Protein AF-A0A951P9D4-F1 (afdb_monomer)

Foldseek 3Di:
DFDDPVLLVLLLVLLVVLCVVLVAPCPAALSVCSVPDRLLVLLCVVCVPCSVVLRVVSVVLSVVLVVCVVVVDPPVVNLVSSQVNCVSSVNNVSNLCPVFPAAEEAPVPWDKDWDDDPNDIWIWTADPNWIWTWDDKDFSPDDPVVSVLRVQCRVVVFRWYWHHHNGMITIIGTPPDPVSVVVSNCSSVVPDPPPPVPPVPPPD

Solvent-accessible surface area (backbone atoms only — not comparable to full-atom values): 11786 Å² total; per-residue (Å²): 126,73,74,49,74,66,55,51,49,52,52,44,52,51,50,53,55,53,33,60,74,60,56,38,46,81,71,21,54,60,65,33,47,60,73,76,45,61,61,61,58,54,45,37,71,78,26,73,89,48,34,57,61,53,48,51,55,50,51,52,46,51,52,51,57,57,49,33,76,75,67,68,56,59,72,67,61,55,49,53,47,54,39,53,50,32,44,75,69,69,40,46,55,58,60,65,45,76,84,53,98,51,58,41,41,25,45,90,76,52,47,71,48,76,47,81,55,95,96,36,82,43,54,29,37,50,56,98,95,40,50,24,34,68,70,53,71,45,60,61,64,87,48,71,64,65,48,50,51,52,52,51,40,54,75,69,67,36,62,49,36,36,32,34,41,77,74,34,32,36,37,27,36,40,63,87,40,76,65,57,36,51,54,44,49,55,57,63,70,66,55,63,86,83,70,63,79,83,64,80,80,78,86,126

Mean predicted aligned error: 11.23 Å

pLDDT: mean 75.08, std 15.24, range [27.42, 92.19]

Sequence (204 aa):
MQLSVYEQYCIRKLLRCYLSRLNYPTFGVAACNYFQSDLNQIMKQLYPNDFRNKIQDLRGLIGLHAAAGERKLNGLEQIEIERRLLWLLGLKFLVLIDNISMPIISESAAIHFNFLWDGGVHRGIRQANELYRLCFSFAPEPDALSYRMLLTGVSHHVPLILTVSQYHHIVWISLRSHTDYLSGLNLFESIPIQKVQSVLKIVA

Structure (mmCIF, N/CA/C/O backbone):
data_AF-A0A951P9D4-F1
#
_entry.id   AF-A0A951P9D4-F1
#
loop_
_atom_site.group_PDB
_atom_site.id
_atom_site.type_symbol
_atom_site.label_atom_id
_atom_site.label_alt_id
_atom_site.label_comp_id
_atom_site.label_asym_id
_atom_site.label_entity_id
_atom_site.label_seq_id
_atom_site.pdbx_PDB_ins_code
_atom_site.Cartn_x
_atom_site.Cartn_y
_atom_site.Cartn_z
_atom_site.occupancy
_atom_site.B_iso_or_equiv
_atom_site.auth_seq_id
_atom_site.auth_comp_id
_atom_site.auth_asym_id
_atom_site.auth_atom_id
_atom_site.pdbx_PDB_model_num
ATOM 1 N N . MET A 1 1 ? -6.985 -9.000 26.745 1.00 80.44 1 MET A N 1
ATOM 2 C CA . MET A 1 1 ? -7.714 -7.881 26.118 1.00 80.44 1 MET A CA 1
ATOM 3 C C . MET A 1 1 ? -7.586 -8.018 24.612 1.00 80.44 1 MET A C 1
ATOM 5 O O . MET A 1 1 ? -6.505 -8.379 24.167 1.00 80.44 1 MET A O 1
ATOM 9 N N . GLN A 1 2 ? -8.679 -7.846 23.873 1.00 90.69 2 GLN A N 1
ATOM 10 C CA . GLN A 1 2 ? -8.790 -8.060 22.423 1.00 90.69 2 GLN A CA 1
ATOM 11 C C . GLN A 1 2 ? -9.817 -7.078 21.860 1.00 90.69 2 GLN A C 1
ATOM 13 O O . GLN A 1 2 ? -10.678 -6.635 22.616 1.00 90.69 2 GLN A O 1
ATOM 18 N N . LEU A 1 3 ? -9.750 -6.771 20.566 1.00 89.31 3 LEU A N 1
ATOM 19 C CA . LEU A 1 3 ? -10.758 -5.980 19.861 1.00 89.31 3 LEU A CA 1
ATOM 20 C C . LEU A 1 3 ? -12.089 -6.732 19.818 1.00 89.31 3 LEU A C 1
ATOM 22 O O . LEU A 1 3 ? -12.123 -7.915 19.468 1.00 89.31 3 LEU A O 1
ATOM 26 N N . SER A 1 4 ? -13.171 -6.028 20.137 1.00 92.12 4 SER A N 1
ATOM 27 C CA . SER A 1 4 ? -14.542 -6.499 19.964 1.00 92.12 4 SER A CA 1
ATOM 28 C C . SER A 1 4 ? -14.926 -6.532 18.484 1.00 92.12 4 SER A C 1
ATOM 30 O O . SER A 1 4 ? -14.300 -5.880 17.647 1.00 92.12 4 SER A O 1
ATOM 32 N N . VAL A 1 5 ? -15.997 -7.256 18.152 1.00 89.44 5 VAL A N 1
ATOM 33 C CA . VAL A 1 5 ? -16.512 -7.338 16.774 1.00 89.44 5 VAL A CA 1
ATOM 34 C C . VAL A 1 5 ? -16.838 -5.948 16.216 1.00 89.44 5 VAL A C 1
ATOM 36 O O . VAL A 1 5 ? -16.514 -5.650 15.067 1.00 89.44 5 VAL A O 1
ATOM 39 N N . TYR A 1 6 ? -17.414 -5.076 17.048 1.00 89.50 6 TYR A N 1
ATOM 40 C CA . TYR A 1 6 ? -17.718 -3.695 16.680 1.00 89.50 6 TYR A CA 1
ATOM 41 C C . TYR A 1 6 ? -16.451 -2.889 16.367 1.00 89.50 6 TYR A C 1
ATOM 43 O O . TYR A 1 6 ? -16.367 -2.239 15.328 1.00 89.50 6 TYR A O 1
ATOM 51 N N . GLU A 1 7 ? -15.425 -2.982 17.215 1.00 90.44 7 GLU A N 1
ATOM 52 C CA . GLU A 1 7 ? -14.146 -2.294 16.996 1.00 90.44 7 GLU A CA 1
ATOM 53 C C . GLU A 1 7 ? -13.464 -2.781 15.712 1.00 90.44 7 GLU A C 1
ATOM 55 O O . GLU A 1 7 ? -12.980 -1.970 14.922 1.00 90.44 7 GLU A O 1
ATOM 60 N N . GLN A 1 8 ? -13.494 -4.092 15.449 1.00 91.06 8 GLN A N 1
ATOM 61 C CA . GLN A 1 8 ? -12.980 -4.642 14.195 1.00 91.06 8 GLN A CA 1
ATOM 62 C C . GLN A 1 8 ? -13.740 -4.122 12.972 1.00 91.06 8 GLN A C 1
ATOM 64 O O . GLN A 1 8 ? -13.129 -3.798 11.952 1.00 91.06 8 GLN A O 1
ATOM 69 N N . TYR A 1 9 ? -15.067 -4.026 13.061 1.00 90.12 9 TYR A N 1
ATOM 70 C CA . TYR A 1 9 ? -15.888 -3.451 12.001 1.00 90.12 9 TYR A CA 1
ATOM 71 C C . TYR A 1 9 ? -15.529 -1.982 11.738 1.00 90.12 9 TYR A C 1
ATOM 73 O O . TYR A 1 9 ? -15.340 -1.603 10.581 1.00 90.12 9 TYR A O 1
ATOM 81 N N . CYS A 1 10 ? -15.361 -1.172 12.787 1.00 87.56 10 CYS A N 1
ATOM 82 C CA . CYS A 1 10 ? -14.964 0.231 12.666 1.00 87.56 10 CYS A CA 1
ATOM 83 C C . CYS A 1 10 ? -13.619 0.391 11.949 1.00 87.56 10 CYS A C 1
ATOM 85 O O . CYS A 1 10 ? -13.517 1.196 11.024 1.00 87.56 10 CYS A O 1
ATOM 87 N N . ILE A 1 11 ? -12.618 -0.418 12.310 1.00 89.31 11 ILE A N 1
ATOM 88 C CA . ILE A 1 11 ? -11.306 -0.412 11.646 1.00 89.31 11 ILE A CA 1
ATOM 89 C C . ILE A 1 11 ? -11.452 -0.750 10.164 1.00 89.31 11 ILE A C 1
ATOM 91 O O . ILE A 1 11 ? -10.947 -0.025 9.312 1.00 89.31 11 ILE A O 1
ATOM 95 N N . ARG A 1 12 ? -12.179 -1.824 9.831 1.00 88.62 12 ARG A N 1
ATOM 96 C CA . ARG A 1 12 ? -12.383 -2.230 8.431 1.00 88.62 12 ARG A CA 1
ATOM 97 C C . ARG A 1 12 ? -13.117 -1.157 7.632 1.00 88.62 12 ARG A C 1
ATOM 99 O O . ARG A 1 12 ? -12.760 -0.908 6.485 1.00 88.62 12 ARG A O 1
ATOM 106 N N . LYS A 1 13 ? -14.120 -0.503 8.220 1.00 87.12 13 LYS A N 1
ATOM 107 C CA . LYS A 1 13 ? -14.828 0.610 7.580 1.00 87.12 13 LYS A CA 1
ATOM 108 C C . LYS A 1 13 ? -13.879 1.778 7.297 1.00 87.12 13 LYS A C 1
ATOM 110 O O . LYS A 1 13 ? -13.881 2.284 6.180 1.00 87.12 13 LYS A O 1
ATOM 115 N N . LEU A 1 14 ? -13.044 2.156 8.265 1.00 84.81 14 LEU A N 1
ATOM 116 C CA . LEU A 1 14 ? -12.053 3.223 8.107 1.00 84.81 14 LEU A CA 1
ATOM 117 C C . LEU A 1 14 ? -11.035 2.883 7.018 1.00 84.81 14 LEU A C 1
ATOM 119 O O . LEU A 1 14 ? -10.830 3.686 6.113 1.00 84.81 14 LEU A O 1
ATOM 123 N N . LEU A 1 15 ? -10.480 1.668 7.045 1.00 83.38 15 LEU A N 1
ATOM 124 C CA . LEU A 1 15 ? -9.570 1.183 6.011 1.00 83.38 15 LEU A CA 1
ATOM 125 C C . LEU A 1 15 ? -10.216 1.247 4.624 1.00 83.38 15 LEU A C 1
ATOM 127 O O . LEU A 1 15 ? -9.603 1.769 3.705 1.00 83.38 15 LEU A O 1
ATOM 131 N N . ARG A 1 16 ? -11.468 0.796 4.457 1.00 82.75 16 ARG A N 1
ATOM 132 C CA . ARG A 1 16 ? -12.168 0.903 3.162 1.00 82.75 16 ARG A CA 1
ATOM 133 C C . ARG A 1 16 ? -12.275 2.345 2.686 1.00 82.75 16 ARG A C 1
ATOM 135 O O . ARG A 1 16 ? -11.974 2.609 1.526 1.00 82.75 16 ARG A O 1
ATOM 142 N N . CYS A 1 17 ? -12.683 3.263 3.561 1.00 79.31 17 CYS A N 1
ATOM 143 C CA . CYS A 1 17 ? -12.769 4.680 3.217 1.00 79.31 17 CYS A CA 1
ATOM 144 C C . CYS A 1 17 ? -11.403 5.229 2.796 1.00 79.31 17 CYS A C 1
ATOM 146 O O . CYS A 1 17 ? -11.308 5.883 1.764 1.00 79.31 17 CYS A O 1
ATOM 148 N N . TYR A 1 18 ? -10.352 4.931 3.558 1.00 77.62 18 TYR A N 1
ATOM 149 C CA . TYR A 1 18 ? -9.003 5.424 3.305 1.00 77.62 18 TYR A CA 1
ATOM 150 C C . TYR A 1 18 ? -8.410 4.868 2.002 1.00 77.62 18 TYR A C 1
ATOM 152 O O . TYR A 1 18 ? -7.967 5.630 1.149 1.00 77.62 18 TYR A O 1
ATOM 160 N N . LEU A 1 19 ? -8.494 3.551 1.779 1.00 75.56 19 LEU A N 1
ATOM 161 C CA . LEU A 1 19 ? -8.034 2.928 0.532 1.00 75.56 19 LEU A CA 1
ATOM 162 C C . LEU A 1 19 ? -8.793 3.457 -0.689 1.00 75.56 19 LEU A C 1
ATOM 164 O O . LEU A 1 19 ? -8.188 3.659 -1.738 1.00 75.56 19 LEU A O 1
ATOM 168 N N . SER A 1 20 ? -10.096 3.727 -0.542 1.00 74.56 20 SER A N 1
ATOM 169 C CA . SER A 1 20 ? -10.900 4.321 -1.615 1.00 74.56 20 SER A CA 1
ATOM 170 C C . SER A 1 20 ? -10.431 5.736 -1.964 1.00 74.56 20 SER A C 1
ATOM 172 O O . SER A 1 20 ? -10.400 6.078 -3.139 1.00 74.56 20 SER A O 1
ATOM 174 N N . ARG A 1 21 ? -10.021 6.550 -0.975 1.00 72.19 21 ARG A N 1
ATOM 175 C CA . ARG A 1 21 ? -9.446 7.888 -1.227 1.00 72.19 21 ARG A CA 1
ATOM 176 C C . ARG A 1 21 ? -8.126 7.808 -1.997 1.00 72.19 21 ARG A C 1
ATOM 178 O O . ARG A 1 21 ? -7.873 8.648 -2.850 1.00 72.19 21 ARG A O 1
ATOM 185 N N . LEU A 1 22 ? -7.312 6.792 -1.712 1.00 67.25 22 LEU A N 1
ATOM 186 C CA . LEU A 1 22 ? -6.003 6.593 -2.339 1.00 67.25 22 LEU A CA 1
ATOM 187 C C . LEU A 1 22 ? -6.048 5.894 -3.698 1.00 67.25 22 LEU A C 1
ATOM 189 O O . LEU A 1 22 ? -4.995 5.653 -4.283 1.00 67.25 22 LEU A O 1
ATOM 193 N N . ASN A 1 23 ? -7.233 5.503 -4.180 1.00 65.75 23 ASN A N 1
ATOM 194 C CA . ASN A 1 23 ? -7.373 4.551 -5.288 1.00 65.75 23 ASN A CA 1
ATOM 195 C C . ASN A 1 23 ? -6.511 3.291 -5.090 1.00 65.75 23 ASN A C 1
ATOM 197 O O . ASN A 1 23 ? -6.107 2.638 -6.054 1.00 65.75 23 ASN A O 1
ATOM 201 N N . TYR A 1 24 ? -6.210 2.948 -3.835 1.00 64.81 24 TYR A N 1
ATOM 202 C CA . TYR A 1 24 ? -5.445 1.759 -3.528 1.00 64.81 24 TYR A CA 1
ATOM 203 C C . TYR A 1 24 ? -6.344 0.561 -3.826 1.00 64.81 24 TYR A C 1
ATOM 205 O O . TYR A 1 24 ? -7.488 0.530 -3.352 1.00 64.81 24 TYR A O 1
ATOM 213 N N . PRO A 1 25 ? -5.872 -0.446 -4.576 1.00 57.75 25 PRO A N 1
ATOM 214 C CA . PRO A 1 25 ? -6.701 -1.585 -4.897 1.00 57.75 25 PRO A CA 1
ATOM 215 C C . PRO A 1 25 ? -7.109 -2.239 -3.589 1.00 57.75 25 PRO A C 1
ATOM 217 O O . PRO A 1 25 ? -6.267 -2.685 -2.809 1.00 57.75 25 PRO A O 1
ATOM 220 N N . THR A 1 26 ? -8.409 -2.395 -3.381 1.00 53.22 26 THR A N 1
ATOM 221 C CA . THR A 1 26 ? -8.951 -3.240 -2.312 1.00 53.22 26 THR A CA 1
ATOM 222 C C . THR A 1 26 ? -8.476 -4.693 -2.411 1.00 53.22 26 THR A C 1
ATOM 224 O O . THR A 1 26 ? -8.730 -5.440 -1.476 1.00 53.22 26 THR A O 1
ATOM 227 N N . PHE A 1 27 ? -7.770 -5.050 -3.498 1.00 48.56 27 PHE A N 1
ATOM 228 C CA . PHE A 1 27 ? -7.084 -6.314 -3.794 1.00 48.56 27 PHE A CA 1
ATOM 229 C C . PHE A 1 27 ? -5.549 -6.296 -3.572 1.00 48.56 27 PHE A C 1
ATOM 231 O O . PHE A 1 27 ? -4.853 -7.243 -3.945 1.00 48.56 27 PHE A O 1
ATOM 238 N N . GLY A 1 28 ? -4.974 -5.233 -2.997 1.00 54.88 28 GLY A N 1
ATOM 239 C CA . GLY A 1 28 ? -3.566 -5.225 -2.583 1.00 54.88 28 GLY A CA 1
ATOM 240 C C . GLY A 1 28 ? -3.353 -6.175 -1.402 1.00 54.88 28 GLY A C 1
ATOM 241 O O . GLY A 1 28 ? -3.960 -5.980 -0.348 1.00 54.88 28 GLY A O 1
ATOM 242 N N . VAL A 1 29 ? -2.513 -7.204 -1.575 1.00 52.56 29 VAL A N 1
ATOM 243 C CA . VAL A 1 29 ? -2.391 -8.367 -0.664 1.00 52.56 29 VAL A CA 1
ATOM 244 C C . VAL A 1 29 ? -2.212 -7.954 0.804 1.00 52.56 29 VAL A C 1
ATOM 246 O O . VAL A 1 29 ? -2.848 -8.523 1.688 1.00 52.56 29 VAL A O 1
ATOM 249 N N . ALA A 1 30 ? -1.427 -6.902 1.063 1.00 59.38 30 ALA A N 1
ATOM 250 C CA . ALA A 1 30 ? -1.164 -6.415 2.415 1.00 59.38 30 ALA A CA 1
ATOM 251 C C . ALA A 1 30 ? -2.424 -5.876 3.117 1.00 59.38 30 ALA A C 1
ATOM 253 O O . ALA A 1 30 ? -2.709 -6.280 4.239 1.00 59.38 30 ALA A O 1
ATOM 254 N N . ALA A 1 31 ? -3.216 -5.015 2.467 1.00 65.50 31 ALA A N 1
ATOM 255 C CA . ALA A 1 31 ? -4.425 -4.443 3.070 1.00 65.50 31 ALA A CA 1
ATOM 256 C C . ALA A 1 31 ? -5.639 -5.395 3.006 1.00 65.50 31 ALA A C 1
ATOM 258 O O . ALA A 1 31 ? -6.498 -5.356 3.887 1.00 65.50 31 ALA A O 1
ATOM 259 N N . CYS A 1 32 ? -5.690 -6.297 2.015 1.00 66.19 32 CYS A N 1
ATOM 260 C CA . CYS A 1 32 ? -6.727 -7.333 1.881 1.00 66.19 32 CYS A CA 1
ATOM 261 C C . CYS A 1 32 ? -6.847 -8.215 3.112 1.00 66.19 32 CYS A C 1
ATOM 263 O O . CYS A 1 32 ? -7.955 -8.506 3.571 1.00 66.19 32 CYS A O 1
ATOM 265 N N . ASN A 1 33 ? -5.693 -8.610 3.653 1.00 69.19 33 ASN A N 1
ATOM 266 C CA . ASN A 1 33 ? -5.614 -9.485 4.811 1.00 69.19 33 ASN A CA 1
ATOM 267 C C . ASN A 1 33 ? -6.372 -8.889 6.010 1.00 69.19 33 ASN A C 1
ATOM 269 O O . ASN A 1 33 ? -6.997 -9.623 6.766 1.00 69.19 33 ASN A O 1
ATOM 273 N N . TYR A 1 34 ? -6.446 -7.561 6.140 1.00 76.31 34 TYR A N 1
ATOM 274 C CA . TYR A 1 34 ? -7.182 -6.891 7.221 1.00 76.31 34 TYR A CA 1
ATOM 275 C C . TYR A 1 34 ? -8.707 -6.963 7.047 1.00 76.31 34 TYR A C 1
ATOM 277 O O . TYR A 1 34 ? -9.459 -6.869 8.024 1.00 76.31 34 TYR A O 1
ATOM 285 N N . PHE A 1 35 ? -9.195 -7.142 5.817 1.00 79.38 35 PHE A N 1
ATOM 286 C CA . PHE A 1 35 ? -10.626 -7.286 5.546 1.00 79.38 35 PHE A CA 1
ATOM 287 C C . PHE A 1 35 ? -11.137 -8.707 5.768 1.00 79.38 35 PHE A C 1
ATOM 289 O O . PHE A 1 35 ? -12.310 -8.860 6.103 1.00 79.38 35 PHE A O 1
ATOM 296 N N . GLN A 1 36 ? -10.281 -9.715 5.592 1.00 79.06 36 GLN A N 1
ATOM 297 C CA . GLN A 1 36 ? -10.669 -11.128 5.640 1.00 79.06 36 GLN A CA 1
ATOM 298 C C . GLN A 1 36 ? -10.250 -11.821 6.942 1.00 79.06 36 GLN A C 1
ATOM 300 O O . GLN A 1 36 ? -10.978 -12.679 7.436 1.00 79.06 36 GLN A O 1
ATOM 305 N N . SER A 1 37 ? -9.121 -11.427 7.530 1.00 82.81 37 SER A N 1
ATOM 306 C CA . SER A 1 37 ? -8.569 -12.076 8.721 1.00 82.81 37 SER A CA 1
ATOM 307 C C . SER A 1 37 ? -9.066 -11.444 10.023 1.00 82.81 37 SER A C 1
ATOM 309 O O . SER A 1 37 ? -9.513 -10.289 10.064 1.00 82.81 37 SER A O 1
ATOM 311 N N . ASP A 1 38 ? -8.960 -12.197 11.122 1.00 86.31 38 ASP A N 1
ATOM 312 C CA . ASP A 1 38 ? -9.180 -11.670 12.470 1.00 86.31 38 ASP A CA 1
ATOM 313 C C . ASP A 1 38 ? -8.080 -10.658 12.820 1.00 86.31 38 ASP A C 1
ATOM 315 O O . ASP A 1 38 ? -6.897 -10.997 12.923 1.00 86.31 38 ASP A O 1
ATOM 319 N N . LEU A 1 39 ? -8.476 -9.401 13.044 1.00 87.25 39 LEU A N 1
ATOM 320 C CA . LEU A 1 39 ? -7.541 -8.327 13.375 1.00 87.25 39 LEU A CA 1
ATOM 321 C C . LEU A 1 39 ? -6.792 -8.601 14.681 1.00 87.25 39 LEU A C 1
ATOM 323 O O . LEU A 1 39 ? -5.656 -8.165 14.829 1.00 87.25 39 LEU A O 1
ATOM 327 N N . ASN A 1 40 ? -7.372 -9.359 15.618 1.00 89.31 40 ASN A N 1
ATOM 328 C CA . ASN A 1 40 ? -6.656 -9.756 16.828 1.00 89.31 40 ASN A CA 1
ATOM 329 C C . ASN A 1 40 ? -5.477 -10.686 16.524 1.00 89.31 40 ASN A C 1
ATOM 331 O O . ASN A 1 40 ? -4.452 -10.594 17.196 1.00 89.31 40 ASN A O 1
ATOM 335 N N . GLN A 1 41 ? -5.602 -11.572 15.534 1.00 87.31 41 GLN A N 1
ATOM 336 C CA . GLN A 1 41 ? -4.508 -12.454 15.123 1.00 87.31 41 GLN A CA 1
ATOM 337 C C . GLN A 1 41 ? -3.402 -11.662 14.431 1.00 87.31 41 GLN A C 1
ATOM 339 O O . GLN A 1 41 ? -2.242 -11.805 14.808 1.00 87.31 41 GLN A O 1
ATOM 344 N N . ILE A 1 42 ? -3.768 -10.764 13.511 1.00 84.12 42 ILE A N 1
ATOM 345 C CA . ILE A 1 42 ? -2.811 -9.864 12.853 1.00 84.12 42 ILE A CA 1
ATOM 346 C C . ILE A 1 42 ? -2.059 -9.033 13.898 1.00 84.12 42 ILE A C 1
ATOM 348 O O . ILE A 1 42 ? -0.833 -9.005 13.920 1.00 84.12 42 ILE A O 1
ATOM 352 N N . MET A 1 43 ? -2.776 -8.410 14.833 1.00 85.88 43 MET A N 1
ATOM 353 C CA . MET A 1 43 ? -2.160 -7.587 15.875 1.00 85.88 43 MET A CA 1
ATOM 354 C C . MET A 1 43 ? -1.263 -8.399 16.822 1.00 85.88 43 MET A C 1
ATOM 356 O O . MET A 1 43 ? -0.245 -7.882 17.274 1.00 85.88 43 MET A O 1
ATOM 360 N N . LYS A 1 44 ? -1.591 -9.666 17.115 1.00 85.69 44 LYS A N 1
ATOM 361 C CA . LYS A 1 44 ? -0.704 -10.563 17.880 1.00 85.69 44 LYS A CA 1
ATOM 362 C C . LYS A 1 44 ? 0.572 -10.911 17.118 1.00 85.69 44 LYS A C 1
ATOM 364 O O . LYS A 1 44 ? 1.618 -11.026 17.744 1.00 85.69 44 LYS A O 1
ATOM 369 N N . GLN A 1 45 ? 0.487 -11.091 15.802 1.00 83.94 45 GLN A N 1
ATOM 370 C CA . GLN A 1 45 ? 1.657 -11.344 14.958 1.00 83.94 45 GLN A CA 1
ATOM 371 C C . GLN A 1 45 ? 2.557 -10.108 14.875 1.00 83.94 45 GLN A C 1
ATOM 373 O O . GLN A 1 45 ? 3.771 -10.232 14.985 1.00 83.94 45 GLN A O 1
ATOM 378 N N . LEU A 1 46 ? 1.964 -8.919 14.738 1.00 80.75 46 LEU A N 1
ATOM 379 C CA . LEU A 1 46 ? 2.701 -7.655 14.684 1.00 80.75 46 LEU A CA 1
ATOM 380 C C . LEU A 1 4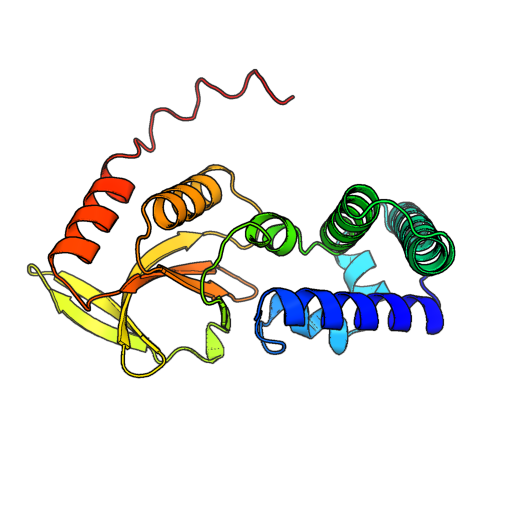6 ? 3.337 -7.281 16.031 1.00 80.75 46 LEU A C 1
ATOM 382 O O . LEU A 1 46 ? 4.424 -6.709 16.061 1.00 80.75 46 LEU A O 1
ATOM 386 N N . TYR A 1 47 ? 2.668 -7.593 17.143 1.00 84.69 47 TYR A N 1
ATOM 387 C CA . TYR A 1 47 ? 3.092 -7.194 18.487 1.00 84.69 47 TYR A CA 1
ATOM 388 C C . TYR A 1 47 ? 2.976 -8.354 19.482 1.00 84.69 47 TYR A C 1
ATOM 390 O O . TYR A 1 47 ? 2.141 -8.299 20.387 1.00 84.69 47 TYR A O 1
ATOM 398 N N . PRO A 1 48 ? 3.810 -9.402 19.372 1.00 81.19 48 PRO A N 1
ATOM 399 C CA . PRO A 1 48 ? 3.706 -10.580 20.235 1.00 81.19 48 PRO A CA 1
ATOM 400 C C . PRO A 1 48 ? 3.886 -10.239 21.722 1.00 81.19 48 PRO A C 1
ATOM 402 O O . PRO A 1 48 ? 3.180 -10.787 22.568 1.00 81.19 48 PRO A O 1
ATOM 405 N N . ASN A 1 49 ? 4.766 -9.280 22.026 1.00 87.25 49 ASN A N 1
ATOM 406 C CA . ASN A 1 49 ? 5.104 -8.893 23.398 1.00 87.25 49 ASN A CA 1
ATOM 407 C C . ASN A 1 49 ? 4.241 -7.734 23.934 1.00 87.25 49 ASN A C 1
ATOM 409 O O . ASN A 1 49 ? 3.971 -7.675 25.129 1.00 87.25 49 ASN A O 1
ATOM 413 N N . ASP A 1 50 ? 3.739 -6.863 23.051 1.00 87.88 50 ASP A N 1
ATOM 414 C CA . ASP A 1 50 ? 3.026 -5.625 23.420 1.00 87.88 50 ASP A CA 1
ATOM 415 C C . ASP A 1 50 ? 1.547 -5.614 23.014 1.00 87.88 50 ASP A C 1
ATOM 417 O O . ASP A 1 50 ? 0.882 -4.575 23.069 1.00 87.88 50 ASP A O 1
ATOM 421 N N . PHE A 1 51 ? 1.004 -6.768 22.618 1.00 86.44 51 PHE A N 1
ATOM 422 C CA . PHE A 1 51 ? -0.345 -6.902 22.069 1.00 86.44 51 PHE A CA 1
ATOM 423 C C . PHE A 1 51 ? -1.402 -6.146 22.884 1.00 86.44 51 PHE A C 1
ATOM 425 O O . PHE A 1 51 ? -2.193 -5.392 22.325 1.00 86.44 51 PHE A O 1
ATOM 432 N N . ARG A 1 52 ? -1.412 -6.302 24.216 1.00 88.31 52 ARG A N 1
ATOM 433 C CA . ARG A 1 52 ? -2.422 -5.658 25.076 1.00 88.31 52 ARG A CA 1
ATOM 434 C C . ARG A 1 52 ? -2.357 -4.132 25.014 1.00 88.31 52 ARG A C 1
ATOM 436 O O . ARG A 1 52 ? -3.408 -3.511 24.864 1.00 88.31 52 ARG A O 1
ATOM 443 N N . ASN A 1 53 ? -1.154 -3.565 25.086 1.00 90.56 53 ASN A N 1
ATOM 444 C CA . ASN A 1 53 ? -0.939 -2.120 25.027 1.00 90.56 53 ASN A CA 1
ATOM 445 C C . ASN A 1 53 ? -1.380 -1.584 23.661 1.00 90.56 53 ASN A C 1
ATOM 447 O O . ASN A 1 53 ? -2.145 -0.629 23.583 1.00 90.56 53 ASN A O 1
ATOM 451 N N . LYS A 1 54 ? -1.019 -2.284 22.580 1.00 87.31 54 LYS A N 1
ATOM 452 C CA . LYS A 1 54 ? -1.390 -1.887 21.216 1.00 87.31 54 LYS A CA 1
ATOM 453 C C . LYS A 1 54 ? -2.887 -1.975 20.955 1.00 87.31 54 LYS A C 1
ATOM 455 O O . LYS A 1 54 ? -3.427 -1.096 20.295 1.00 87.31 54 LYS A O 1
ATOM 460 N N . ILE A 1 55 ? -3.582 -2.970 21.509 1.00 91.94 55 ILE A N 1
ATOM 461 C CA . ILE A 1 55 ? -5.050 -3.019 21.459 1.00 91.94 55 ILE A CA 1
ATOM 462 C C . ILE A 1 55 ? -5.670 -1.836 22.212 1.00 91.94 55 ILE A C 1
ATOM 464 O O . ILE A 1 55 ? -6.665 -1.281 21.747 1.00 91.94 55 ILE A O 1
ATOM 468 N N . GLN A 1 56 ? -5.110 -1.437 23.356 1.00 92.19 56 GLN A N 1
ATOM 469 C CA . GLN A 1 56 ? -5.602 -0.287 24.115 1.00 92.19 56 GLN A CA 1
ATOM 470 C C . GLN A 1 56 ? -5.410 1.026 23.349 1.00 92.19 56 GLN A C 1
ATOM 472 O O . GLN A 1 56 ? -6.369 1.789 23.222 1.00 92.19 56 GLN A O 1
ATOM 477 N N . ASP A 1 57 ? -4.226 1.238 22.772 1.00 91.06 57 ASP A N 1
ATOM 478 C CA . ASP A 1 57 ? -3.927 2.386 21.909 1.00 91.06 57 ASP A CA 1
ATOM 479 C C . ASP A 1 57 ? -4.920 2.458 20.739 1.00 91.06 57 ASP A C 1
ATOM 481 O O . ASP A 1 57 ? -5.516 3.502 20.467 1.00 91.06 57 ASP A O 1
ATOM 485 N N . LEU A 1 58 ? -5.158 1.318 20.080 1.00 90.69 58 LEU A N 1
ATOM 486 C CA . LEU A 1 58 ? -6.043 1.237 18.923 1.00 90.69 58 LEU A CA 1
ATOM 487 C C . LEU A 1 58 ? -7.493 1.584 19.281 1.00 90.69 58 LEU A C 1
ATOM 489 O O . LEU A 1 58 ? -8.157 2.313 18.548 1.00 90.69 58 LEU A O 1
ATOM 493 N N . ARG A 1 59 ? -7.980 1.106 20.431 1.00 91.62 59 ARG A N 1
ATOM 494 C CA . ARG A 1 59 ? -9.311 1.457 20.950 1.00 91.62 59 ARG A CA 1
ATOM 495 C C . ARG A 1 59 ? -9.442 2.942 21.242 1.00 91.62 59 ARG A C 1
ATOM 497 O O . ARG A 1 59 ? -10.455 3.536 20.878 1.00 91.62 59 ARG A O 1
ATOM 504 N N . GLY A 1 60 ? -8.421 3.534 21.862 1.00 90.25 60 GLY A N 1
ATOM 505 C CA . GLY A 1 60 ? -8.373 4.973 22.112 1.00 90.25 60 GLY A CA 1
ATOM 506 C C . GLY A 1 60 ? -8.510 5.768 20.815 1.00 90.25 60 GLY A C 1
ATOM 507 O O . GLY A 1 60 ? -9.353 6.658 20.722 1.00 90.25 60 GLY A O 1
ATOM 508 N N . LEU A 1 61 ? -7.760 5.387 19.777 1.00 90.31 61 LEU A N 1
ATOM 509 C CA . LEU A 1 61 ? -7.821 6.039 18.467 1.00 90.31 61 LEU A CA 1
ATOM 510 C C . LEU A 1 61 ? -9.161 5.836 17.747 1.00 90.31 61 LEU A C 1
ATOM 512 O O . LEU A 1 61 ? -9.654 6.777 17.133 1.00 90.31 61 LEU A O 1
ATOM 516 N N . ILE A 1 62 ? -9.787 4.656 17.843 1.00 89.12 62 ILE A N 1
ATOM 517 C CA . ILE A 1 62 ? -11.141 4.429 17.301 1.00 89.12 62 ILE A CA 1
ATOM 518 C C . ILE A 1 62 ? -12.153 5.341 17.996 1.00 89.12 62 ILE A C 1
ATOM 520 O O . ILE A 1 62 ? -12.986 5.949 17.324 1.00 89.12 62 ILE A O 1
ATOM 524 N N . GLY A 1 63 ? -12.074 5.458 19.325 1.00 87.75 63 GLY A N 1
ATOM 525 C CA . GLY A 1 63 ? -12.934 6.350 20.101 1.00 87.75 63 GLY A CA 1
ATOM 526 C C . GLY A 1 63 ? -12.765 7.814 19.690 1.00 87.75 63 GLY A C 1
ATOM 527 O O . GLY A 1 63 ? -13.755 8.503 19.452 1.00 87.75 63 GLY A O 1
ATOM 528 N N . LEU A 1 64 ? -11.518 8.266 19.524 1.00 86.50 64 LEU A N 1
ATOM 529 C CA . LEU A 1 64 ? -11.210 9.616 19.044 1.00 86.50 64 LEU A CA 1
ATOM 530 C C . LEU A 1 64 ? -11.717 9.851 17.616 1.00 86.50 64 LEU A C 1
ATOM 532 O O . LEU A 1 64 ? -12.331 10.882 17.358 1.00 86.50 64 LEU A O 1
ATOM 536 N N . HIS A 1 65 ? -11.529 8.893 16.705 1.00 84.44 65 HIS A N 1
ATOM 537 C CA . HIS A 1 65 ? -12.024 8.990 15.330 1.00 84.44 65 HIS A CA 1
ATOM 538 C C . HIS A 1 65 ? -13.561 9.025 15.266 1.00 84.44 65 HIS A C 1
ATOM 540 O O . HIS A 1 65 ? -14.134 9.757 14.464 1.00 84.44 65 HIS A O 1
ATOM 546 N N . ALA A 1 66 ? -14.252 8.253 16.110 1.00 81.81 66 ALA A N 1
ATOM 547 C CA . ALA A 1 66 ? -15.712 8.291 16.195 1.00 81.81 66 ALA A CA 1
ATOM 548 C C . ALA A 1 66 ? -16.208 9.653 16.706 1.00 81.81 66 ALA A C 1
ATOM 550 O O . ALA A 1 66 ? -17.069 10.269 16.081 1.00 81.81 66 ALA A O 1
ATOM 551 N N . ALA A 1 67 ? -15.596 10.167 17.777 1.00 80.31 67 ALA A N 1
ATOM 552 C CA . ALA A 1 67 ? -15.910 11.487 18.318 1.00 80.31 67 ALA A CA 1
ATOM 553 C C . ALA A 1 67 ? -15.567 12.627 17.341 1.00 80.31 67 ALA A C 1
ATOM 555 O O . ALA A 1 67 ? -16.221 13.669 17.364 1.00 80.31 67 ALA A O 1
ATOM 556 N N . ALA A 1 68 ? -14.578 12.437 16.460 1.00 73.56 68 ALA A N 1
ATOM 557 C CA . ALA A 1 68 ? -14.196 13.406 15.436 1.00 73.56 68 ALA A CA 1
ATOM 558 C C . ALA A 1 68 ? -15.334 13.721 14.459 1.00 73.56 68 ALA A C 1
ATOM 560 O O . ALA A 1 68 ? -15.555 14.887 14.126 1.00 73.56 68 ALA A O 1
ATOM 561 N N . GLY A 1 69 ? -16.074 12.686 14.046 1.00 65.38 69 GLY A N 1
ATOM 562 C CA . GLY A 1 69 ? -17.222 12.820 13.149 1.00 65.38 69 GLY A CA 1
ATOM 563 C C . GLY A 1 69 ? -18.384 13.599 13.770 1.00 65.38 69 GLY A C 1
ATOM 564 O O . GLY A 1 69 ? -19.114 14.277 13.053 1.00 65.38 69 GLY A O 1
ATOM 565 N N . GLU A 1 70 ? -18.525 13.553 15.096 1.00 65.50 70 GLU A N 1
ATOM 566 C CA . GLU A 1 70 ? -19.575 14.265 15.836 1.00 65.50 70 GLU A CA 1
ATOM 567 C C . GLU A 1 70 ? -19.161 15.691 16.230 1.00 65.50 70 GLU A C 1
ATOM 569 O O . GLU A 1 70 ? -19.987 16.602 16.222 1.00 65.50 70 GLU A O 1
ATOM 574 N N . ARG A 1 71 ? -17.879 15.909 16.558 1.00 61.66 71 ARG A N 1
ATOM 575 C CA . ARG A 1 71 ? -17.370 17.183 17.100 1.00 61.66 71 ARG A CA 1
ATOM 576 C C . ARG A 1 71 ? -16.840 18.168 16.057 1.00 61.66 71 ARG A C 1
ATOM 578 O O . ARG A 1 71 ? -16.444 19.261 16.448 1.00 61.66 71 ARG A O 1
ATOM 585 N N . LYS A 1 72 ? -16.842 17.822 14.762 1.00 62.19 72 LYS A N 1
ATOM 586 C CA . LYS A 1 72 ? -16.174 18.600 13.698 1.00 62.19 72 LYS A CA 1
ATOM 587 C C . LYS A 1 72 ? -14.724 18.934 14.084 1.00 62.19 72 LYS A C 1
ATOM 589 O O . LYS A 1 72 ? -14.346 20.104 14.103 1.00 62.19 72 LYS A O 1
ATOM 594 N N . LEU A 1 73 ? -13.927 17.917 14.430 1.00 61.50 73 LEU A N 1
ATOM 595 C CA . LEU A 1 73 ? -12.482 18.134 14.586 1.00 61.50 73 LEU A CA 1
ATOM 596 C C . LEU A 1 73 ? -11.909 18.745 13.300 1.00 61.50 73 LEU A C 1
ATOM 598 O O . LEU A 1 73 ? -12.417 18.502 12.200 1.00 61.50 73 LEU A O 1
ATOM 602 N N . ASN A 1 74 ? -10.845 19.534 13.439 1.00 67.50 74 ASN A N 1
ATOM 603 C CA . ASN A 1 74 ? -10.172 20.108 12.281 1.00 67.50 74 ASN A CA 1
ATOM 604 C C . ASN A 1 74 ? -9.598 18.970 11.422 1.00 67.50 74 ASN A C 1
ATOM 606 O O . ASN A 1 74 ? -9.073 17.991 11.953 1.00 67.50 74 ASN A O 1
ATOM 610 N N . GLY A 1 75 ? -9.655 19.099 10.091 1.00 71.19 75 GLY A N 1
ATOM 611 C CA . GLY A 1 75 ? -9.269 18.015 9.171 1.00 71.19 75 GLY A CA 1
ATOM 612 C C . GLY A 1 75 ? -7.859 17.450 9.409 1.00 71.19 75 GLY A C 1
ATOM 613 O O . GLY A 1 75 ? -7.632 16.263 9.207 1.00 71.19 75 GLY A O 1
ATOM 614 N N . LEU A 1 76 ? -6.933 18.266 9.923 1.00 74.44 76 LEU A N 1
ATOM 615 C CA . LEU A 1 76 ? -5.573 17.845 10.279 1.00 74.44 76 LEU A CA 1
ATOM 616 C C . LEU A 1 76 ? -5.524 16.848 11.446 1.00 74.44 76 LEU A C 1
ATOM 618 O O . LEU A 1 76 ? -4.740 15.902 11.410 1.00 74.44 76 LEU A O 1
ATOM 622 N N . GLU A 1 77 ? -6.362 17.030 12.466 1.00 78.38 77 GLU A N 1
ATOM 623 C CA . GLU A 1 77 ? -6.404 16.136 13.629 1.00 78.38 77 GLU A CA 1
ATOM 624 C C . GLU A 1 77 ? -6.976 14.774 13.241 1.00 78.38 77 GLU A C 1
ATOM 626 O O . GLU A 1 77 ? -6.477 13.734 13.669 1.00 78.38 77 GLU A O 1
ATOM 631 N N . GLN A 1 78 ? -7.988 14.774 12.370 1.00 80.44 78 GLN A N 1
ATOM 632 C CA . GLN A 1 78 ? -8.557 13.546 11.831 1.00 80.44 78 GLN A CA 1
ATOM 633 C C . GLN A 1 78 ? -7.533 12.771 10.992 1.00 80.44 78 GLN A C 1
ATOM 635 O O . GLN A 1 78 ? -7.391 11.563 11.178 1.00 80.44 78 GLN A O 1
ATOM 640 N N . ILE A 1 79 ? -6.779 13.462 10.129 1.00 78.25 79 ILE A N 1
ATOM 641 C CA . ILE A 1 79 ? -5.700 12.854 9.336 1.00 78.25 79 ILE A CA 1
ATOM 642 C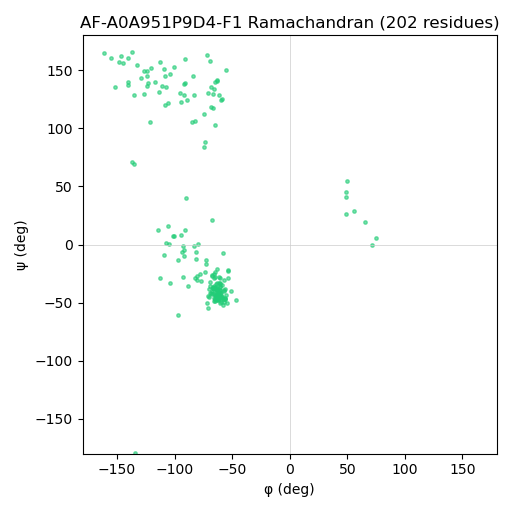 C . ILE A 1 79 ? -4.647 12.222 10.254 1.00 78.25 79 ILE A C 1
ATOM 644 O O . ILE A 1 79 ? -4.247 11.082 10.037 1.00 78.25 79 ILE A O 1
ATOM 648 N N . GLU A 1 80 ? -4.220 12.911 11.312 1.00 82.00 80 GLU A N 1
ATOM 649 C CA . GLU A 1 80 ? -3.222 12.375 12.244 1.00 82.00 80 GLU A CA 1
ATOM 650 C C . GLU A 1 80 ? -3.720 11.116 12.980 1.00 82.00 80 GLU A C 1
ATOM 652 O O . GLU A 1 80 ? -2.971 10.148 13.144 1.00 82.00 80 GLU A O 1
ATOM 657 N N . ILE A 1 81 ? -4.997 11.079 13.374 1.00 85.56 81 ILE A N 1
ATOM 658 C CA . ILE A 1 81 ? -5.612 9.883 13.973 1.00 85.56 81 ILE A CA 1
ATOM 659 C C . ILE A 1 81 ? -5.618 8.718 12.973 1.00 85.56 81 ILE A C 1
ATOM 661 O O . ILE A 1 81 ? -5.219 7.605 13.328 1.00 85.56 81 ILE A O 1
ATOM 665 N N . GLU A 1 82 ? -6.035 8.961 11.726 1.00 84.25 82 GLU A N 1
ATOM 666 C CA . GLU A 1 82 ? -6.039 7.952 10.658 1.00 84.25 82 GLU A CA 1
ATOM 667 C C . GLU A 1 82 ? -4.622 7.408 10.399 1.00 84.25 82 GLU A C 1
ATOM 669 O O . GLU A 1 82 ? -4.426 6.192 10.318 1.00 84.25 82 GLU A O 1
ATOM 674 N N . ARG A 1 83 ? -3.607 8.279 10.382 1.00 81.25 83 ARG A N 1
ATOM 675 C CA . ARG A 1 83 ? -2.200 7.885 10.220 1.00 81.25 83 ARG A CA 1
ATOM 676 C C . ARG A 1 83 ? -1.706 6.989 11.346 1.00 81.25 83 ARG A C 1
ATOM 678 O O . ARG A 1 83 ? -1.116 5.938 11.090 1.00 81.25 83 ARG A O 1
ATOM 685 N N . ARG A 1 84 ? -1.979 7.355 12.600 1.00 84.12 84 ARG A N 1
ATOM 686 C CA . ARG A 1 84 ? -1.593 6.541 13.764 1.00 84.12 84 ARG A CA 1
ATOM 687 C C . ARG A 1 84 ? -2.282 5.182 13.769 1.00 84.12 84 ARG A C 1
ATOM 689 O O . ARG A 1 84 ? -1.646 4.186 14.115 1.00 84.12 84 ARG A O 1
ATOM 696 N N . LEU A 1 85 ? -3.546 5.121 13.348 1.00 87.94 85 LEU A N 1
ATOM 697 C CA . LEU A 1 85 ? -4.265 3.857 13.180 1.00 87.94 85 LEU A CA 1
ATOM 698 C C . LEU A 1 85 ? -3.572 2.962 12.155 1.00 87.94 85 LEU A C 1
ATOM 700 O O . LEU A 1 85 ? -3.278 1.809 12.458 1.00 87.94 85 LEU A O 1
ATOM 704 N N . LEU A 1 86 ? -3.251 3.490 10.976 1.00 83.19 86 LEU A N 1
ATOM 705 C CA . LEU A 1 86 ? -2.543 2.740 9.938 1.00 83.19 86 LEU A CA 1
ATOM 706 C C . LEU A 1 86 ? -1.167 2.267 10.413 1.00 83.19 86 LEU A C 1
ATOM 708 O O . LEU A 1 86 ? -0.787 1.128 10.153 1.00 83.19 86 LEU A O 1
ATOM 712 N N . TRP A 1 87 ? -0.441 3.090 11.169 1.00 82.31 87 TRP A N 1
ATOM 713 C CA . TRP A 1 87 ? 0.846 2.705 11.746 1.00 82.31 87 TRP A CA 1
ATOM 714 C C . TRP A 1 87 ? 0.743 1.553 12.736 1.00 82.31 87 TRP A C 1
ATOM 716 O O . TRP A 1 87 ? 1.549 0.624 12.658 1.00 82.31 87 TRP A O 1
ATOM 726 N N . LEU A 1 88 ? -0.235 1.599 13.645 1.00 84.88 88 LEU A N 1
ATOM 727 C CA . LEU A 1 88 ? -0.492 0.505 14.584 1.00 84.88 88 LEU A CA 1
ATOM 728 C C . LEU A 1 88 ? -1.005 -0.746 13.882 1.00 84.88 88 LEU A C 1
ATOM 730 O O . LEU A 1 88 ? -0.793 -1.845 14.368 1.00 84.88 88 LEU A O 1
ATOM 734 N N . LEU A 1 89 ? -1.657 -0.602 12.735 1.00 83.88 89 LEU A N 1
ATOM 735 C CA . LEU A 1 89 ? -2.036 -1.738 11.911 1.00 83.88 89 LEU A CA 1
ATOM 736 C C . LEU A 1 89 ? -0.861 -2.262 11.082 1.00 83.88 89 LEU A C 1
ATOM 738 O O . LEU A 1 89 ? -1.061 -3.203 10.338 1.00 83.88 89 LEU A O 1
ATOM 742 N N . GLY A 1 90 ? 0.349 -1.702 11.166 1.00 73.38 90 GLY A N 1
ATOM 743 C CA . GLY A 1 90 ? 1.480 -2.124 10.328 1.00 73.38 90 GLY A CA 1
ATOM 744 C C . GLY A 1 90 ? 1.389 -1.653 8.870 1.00 73.38 90 GLY A C 1
ATOM 745 O O . GLY A 1 90 ? 2.256 -1.964 8.063 1.00 73.38 90 GLY A O 1
ATOM 746 N N . LEU A 1 91 ? 0.397 -0.832 8.530 1.00 76.12 91 LEU A N 1
ATOM 747 C CA . LEU A 1 91 ? 0.165 -0.267 7.199 1.00 76.12 91 LEU A CA 1
ATOM 748 C C . LEU A 1 91 ? 0.880 1.083 7.022 1.00 76.12 91 LEU A C 1
ATOM 750 O O . LEU A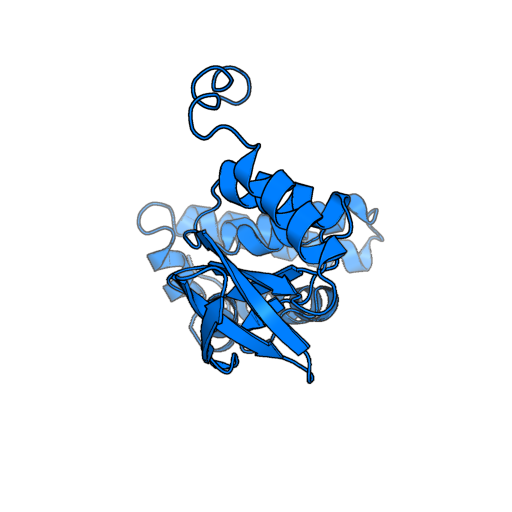 1 91 ? 0.344 2.030 6.448 1.00 76.12 91 LEU A O 1
ATOM 754 N N . LYS A 1 92 ? 2.108 1.191 7.541 1.00 73.38 92 LYS A N 1
ATOM 755 C CA . LYS A 1 92 ? 2.884 2.444 7.566 1.00 73.38 92 LYS A CA 1
ATOM 756 C C . LYS A 1 92 ? 3.131 3.014 6.174 1.00 73.38 92 LYS A C 1
ATOM 758 O O . LYS A 1 92 ? 3.106 4.228 6.006 1.00 73.38 92 LYS A O 1
ATOM 763 N N . PHE A 1 93 ? 3.319 2.147 5.183 1.00 68.69 93 PHE A N 1
ATOM 764 C CA . PHE A 1 93 ? 3.529 2.553 3.798 1.00 68.69 93 PHE A CA 1
ATOM 765 C C . PHE A 1 93 ? 2.338 3.352 3.236 1.00 68.69 93 PHE A C 1
ATOM 767 O O . PHE A 1 93 ? 2.551 4.294 2.485 1.00 68.69 93 PHE A O 1
ATOM 774 N N . LEU A 1 94 ? 1.096 3.061 3.653 1.00 72.19 94 LEU A N 1
ATOM 775 C CA . LEU A 1 94 ? -0.086 3.800 3.189 1.00 72.19 94 LEU A CA 1
ATOM 776 C C . LEU A 1 94 ? -0.088 5.255 3.668 1.00 72.19 94 LEU A C 1
ATOM 778 O O . LEU A 1 94 ? -0.431 6.146 2.902 1.00 72.19 94 LEU A O 1
ATOM 782 N N . VAL A 1 95 ? 0.377 5.499 4.896 1.00 69.19 95 VAL A N 1
ATOM 783 C CA . VAL A 1 95 ? 0.523 6.857 5.455 1.00 69.19 95 VAL A CA 1
ATOM 784 C C . VAL A 1 95 ? 1.526 7.693 4.671 1.00 69.19 95 VAL A C 1
ATOM 786 O O . VAL A 1 95 ? 1.400 8.910 4.574 1.00 69.19 95 VAL A O 1
ATOM 789 N N . LEU A 1 96 ? 2.546 7.033 4.137 1.00 64.38 96 LEU A N 1
ATOM 790 C CA . LEU A 1 96 ? 3.582 7.674 3.348 1.00 64.38 96 LEU A CA 1
ATOM 791 C C . LEU A 1 96 ? 3.072 7.989 1.928 1.00 64.38 96 LEU A C 1
ATOM 793 O O . LEU A 1 96 ? 3.432 9.001 1.343 1.00 64.38 96 LEU A O 1
ATOM 797 N N . ILE A 1 97 ? 2.166 7.182 1.379 1.00 64.19 97 ILE A N 1
ATOM 798 C CA . ILE A 1 97 ? 1.646 7.380 0.017 1.00 64.19 97 ILE A CA 1
ATOM 799 C C . ILE A 1 97 ? 0.528 8.441 -0.048 1.00 64.19 97 ILE A C 1
ATOM 801 O O . ILE A 1 97 ? 0.226 8.938 -1.126 1.00 64.19 97 ILE A O 1
ATOM 805 N N . ASP A 1 98 ? -0.020 8.873 1.092 1.00 57.16 98 ASP A N 1
ATOM 806 C CA . ASP A 1 98 ? -1.107 9.868 1.201 1.00 57.16 98 ASP A CA 1
ATOM 807 C C . ASP A 1 98 ? -0.840 11.207 0.482 1.00 57.16 98 ASP A C 1
ATOM 809 O O . ASP A 1 98 ? -1.767 11.931 0.132 1.00 57.16 98 ASP A O 1
ATOM 813 N N . ASN A 1 99 ? 0.432 11.530 0.228 1.00 55.75 99 ASN A N 1
ATOM 814 C CA . ASN A 1 99 ? 0.854 12.751 -0.465 1.00 55.75 99 ASN A CA 1
ATOM 815 C C . ASN A 1 99 ? 1.223 12.532 -1.943 1.00 55.75 99 ASN A C 1
ATOM 817 O O . ASN A 1 99 ? 1.768 13.434 -2.580 1.00 55.75 99 ASN A O 1
ATOM 821 N N . ILE A 1 100 ? 0.993 11.337 -2.486 1.00 61.97 100 ILE A N 1
ATOM 822 C CA . ILE A 1 100 ? 1.524 10.915 -3.779 1.00 61.97 100 ILE A CA 1
ATOM 823 C C . ILE A 1 100 ? 0.364 10.558 -4.709 1.00 61.97 100 ILE A C 1
ATOM 825 O O . ILE A 1 100 ? -0.246 9.499 -4.592 1.00 61.97 100 ILE A O 1
ATOM 829 N N . SER A 1 101 ? 0.084 11.434 -5.678 1.00 64.94 101 SER A N 1
ATOM 830 C CA . SER A 1 101 ? -0.839 11.128 -6.777 1.00 64.94 101 SER A CA 1
ATOM 831 C C . SER A 1 101 ? -0.152 10.179 -7.761 1.00 64.94 101 SER A C 1
ATOM 833 O O . SER A 1 101 ? 0.466 10.606 -8.734 1.00 64.94 101 SER A O 1
ATOM 835 N N . MET A 1 102 ? -0.194 8.884 -7.463 1.00 74.62 102 MET A N 1
ATOM 836 C CA . MET A 1 102 ? 0.397 7.835 -8.288 1.00 74.62 102 MET A CA 1
ATOM 837 C C . MET A 1 102 ? -0.533 6.618 -8.307 1.00 74.62 102 MET A C 1
ATOM 839 O O . MET A 1 102 ? -1.038 6.230 -7.253 1.00 74.62 102 MET A O 1
ATOM 843 N N . PRO A 1 103 ? -0.750 5.974 -9.468 1.00 77.44 103 PRO A N 1
ATOM 844 C CA . PRO A 1 103 ? -1.491 4.724 -9.529 1.00 77.44 103 PRO A CA 1
ATOM 845 C C . PRO A 1 103 ? -0.794 3.626 -8.722 1.00 77.44 103 PRO A C 1
ATOM 847 O O . PRO A 1 103 ? 0.392 3.341 -8.914 1.00 77.44 103 PRO A O 1
ATOM 850 N N . ILE A 1 104 ? -1.559 2.981 -7.847 1.00 79.38 104 ILE A N 1
ATOM 851 C CA . ILE A 1 104 ? -1.112 1.828 -7.070 1.00 79.38 104 ILE A CA 1
ATOM 852 C C . ILE A 1 104 ? -1.915 0.625 -7.539 1.00 79.38 104 ILE A C 1
ATOM 854 O O . ILE A 1 104 ? -3.139 0.692 -7.634 1.00 79.38 104 ILE A O 1
ATOM 858 N N . ILE A 1 105 ? -1.244 -0.482 -7.834 1.00 79.12 105 ILE A N 1
ATOM 859 C CA . ILE A 1 105 ? -1.886 -1.722 -8.280 1.00 79.12 105 ILE A CA 1
ATOM 860 C C . ILE A 1 105 ? -1.335 -2.929 -7.518 1.00 79.12 105 ILE A C 1
ATOM 862 O O . ILE A 1 105 ? -0.217 -2.913 -7.010 1.00 79.12 105 ILE A O 1
ATOM 866 N N . SER A 1 106 ? -2.123 -3.996 -7.411 1.00 78.19 106 SER A N 1
ATOM 867 C CA . SER A 1 106 ? -1.637 -5.251 -6.831 1.00 78.19 106 SER A CA 1
ATOM 868 C C . SER A 1 106 ? -0.611 -5.871 -7.777 1.00 78.19 106 SER A C 1
ATOM 870 O O . SER A 1 106 ? -0.864 -5.935 -8.978 1.00 78.19 106 SER A O 1
ATOM 872 N N . GLU A 1 107 ? 0.519 -6.360 -7.261 1.00 80.62 107 GLU A N 1
ATOM 873 C CA . GLU A 1 107 ? 1.523 -7.057 -8.084 1.00 80.62 107 GLU A CA 1
ATOM 874 C C . GLU A 1 107 ? 0.901 -8.247 -8.833 1.00 80.62 107 GLU A C 1
ATOM 876 O O . GLU A 1 107 ? 1.156 -8.448 -10.015 1.00 80.62 107 GLU A O 1
ATOM 881 N N . SER A 1 108 ? -0.013 -8.968 -8.175 1.00 78.56 108 SER A N 1
ATOM 882 C CA . SER A 1 108 ? -0.760 -10.083 -8.776 1.00 78.56 108 SER A CA 1
ATOM 883 C C . SER A 1 108 ? -1.666 -9.683 -9.948 1.00 78.56 108 SER A C 1
ATOM 885 O O . SER A 1 108 ? -2.029 -10.534 -10.755 1.00 78.56 108 SER A O 1
ATOM 887 N N . ALA A 1 109 ? -2.033 -8.403 -10.052 1.00 77.19 109 ALA A N 1
ATOM 888 C CA . ALA A 1 109 ? -2.849 -7.874 -11.140 1.00 77.19 109 ALA A CA 1
ATOM 889 C C . ALA A 1 109 ? -2.004 -7.340 -12.311 1.00 77.19 109 ALA A C 1
ATOM 891 O O . ALA A 1 109 ? -2.557 -7.025 -13.364 1.00 77.19 109 ALA A O 1
ATOM 892 N N . ALA A 1 110 ? -0.684 -7.220 -12.143 1.00 83.38 110 ALA A N 1
ATOM 893 C CA . ALA A 1 110 ? 0.200 -6.673 -13.160 1.00 83.38 110 ALA A CA 1
ATOM 894 C C . ALA A 1 110 ? 0.594 -7.741 -14.194 1.00 83.38 110 ALA A C 1
ATOM 896 O O . ALA A 1 110 ? 1.088 -8.822 -13.859 1.00 83.38 110 ALA A O 1
ATOM 897 N N . ILE A 1 111 ? 0.418 -7.419 -15.478 1.00 87.19 111 ILE A N 1
ATOM 898 C CA . ILE A 1 111 ? 0.847 -8.281 -16.585 1.00 87.19 111 ILE A CA 1
ATOM 899 C C . ILE A 1 111 ? 2.318 -8.000 -16.866 1.00 87.19 111 ILE A C 1
ATOM 901 O O . ILE A 1 111 ? 2.657 -6.968 -17.448 1.00 87.19 111 ILE A O 1
ATOM 905 N N . HIS A 1 112 ? 3.176 -8.926 -16.451 1.00 89.62 112 HIS A N 1
ATOM 906 C CA . HIS A 1 112 ? 4.620 -8.818 -16.604 1.00 89.62 112 HIS A CA 1
ATOM 907 C C . HIS A 1 112 ? 5.081 -9.286 -17.986 1.00 89.62 112 HIS A C 1
ATOM 909 O O . HIS A 1 112 ? 4.550 -10.245 -18.546 1.00 89.62 112 HIS A O 1
ATOM 915 N N . PHE A 1 113 ? 6.115 -8.641 -18.517 1.00 90.75 113 PHE A N 1
ATOM 916 C CA . PHE A 1 113 ? 6.820 -9.076 -19.718 1.00 90.75 113 PHE A CA 1
ATOM 917 C C . PHE A 1 113 ? 8.306 -8.725 -19.628 1.00 90.75 113 PHE A C 1
ATOM 919 O O . PHE A 1 113 ? 8.715 -7.871 -18.840 1.00 90.75 113 PHE A O 1
ATOM 926 N N . ASN A 1 114 ? 9.113 -9.378 -20.461 1.00 91.25 114 ASN A N 1
ATOM 927 C CA . ASN A 1 114 ? 10.515 -9.025 -20.654 1.00 91.25 114 ASN A CA 1
ATOM 928 C C . ASN A 1 114 ? 10.693 -8.393 -22.033 1.00 91.25 114 ASN A C 1
ATOM 930 O O . ASN A 1 114 ? 10.028 -8.796 -22.988 1.00 91.25 114 ASN A O 1
ATOM 934 N N . PHE A 1 115 ? 11.595 -7.426 -22.147 1.00 86.31 115 PHE A N 1
ATOM 935 C CA . PHE A 1 115 ? 11.909 -6.772 -23.414 1.00 86.31 115 PHE A CA 1
ATOM 936 C C . PHE A 1 115 ? 13.392 -6.418 -23.506 1.00 86.31 115 PHE A C 1
ATOM 938 O O . PHE A 1 115 ? 14.075 -6.285 -22.491 1.00 86.31 115 PHE A O 1
ATOM 945 N N . LEU A 1 116 ? 13.886 -6.288 -24.736 1.00 85.00 116 LEU A N 1
ATOM 946 C CA . LEU A 1 116 ? 15.258 -5.879 -25.015 1.00 85.00 116 LEU A CA 1
ATOM 947 C C . LEU A 1 116 ? 15.318 -4.361 -25.177 1.00 85.00 116 LEU A C 1
ATOM 949 O O . LEU A 1 116 ? 14.549 -3.791 -25.950 1.00 85.00 116 LEU A O 1
ATOM 953 N N . TRP A 1 117 ? 16.231 -3.716 -24.457 1.00 76.69 117 TRP A N 1
ATOM 954 C CA . TRP A 1 117 ? 16.494 -2.283 -24.566 1.00 76.69 117 TRP A CA 1
ATOM 955 C C . TRP A 1 117 ? 17.943 -1.985 -24.193 1.00 76.69 117 TRP A C 1
ATOM 957 O O . TRP A 1 117 ? 18.439 -2.515 -23.199 1.00 76.69 117 TRP A O 1
ATOM 967 N N . ASP A 1 118 ? 18.613 -1.142 -24.980 1.00 78.81 118 ASP A N 1
ATOM 968 C CA . ASP A 1 118 ? 20.012 -0.740 -24.759 1.00 78.81 118 ASP A CA 1
ATOM 969 C C . ASP A 1 118 ? 20.959 -1.933 -24.504 1.00 78.81 118 ASP A C 1
ATOM 971 O O . ASP A 1 118 ? 21.713 -1.989 -23.537 1.00 78.81 118 ASP A O 1
ATOM 975 N N . GLY A 1 119 ? 20.818 -2.985 -25.320 1.00 83.25 119 GLY A N 1
ATOM 976 C CA . GLY A 1 119 ? 21.618 -4.212 -25.209 1.00 83.25 119 GLY A CA 1
ATOM 977 C C . GLY A 1 119 ? 21.313 -5.108 -23.998 1.00 83.25 119 GLY A C 1
ATOM 978 O O . GLY A 1 119 ? 21.918 -6.170 -23.874 1.00 83.25 119 GLY A O 1
ATOM 979 N N . GLY A 1 120 ? 20.371 -4.731 -23.127 1.00 84.62 120 GLY A N 1
ATOM 980 C CA . GLY A 1 120 ? 19.986 -5.482 -21.929 1.00 84.62 120 GLY A CA 1
ATOM 981 C C . GLY A 1 120 ? 18.568 -6.054 -21.980 1.00 84.62 120 GLY A C 1
ATOM 982 O O . GLY A 1 120 ? 17.699 -5.551 -22.694 1.00 84.62 120 GLY A O 1
ATOM 983 N N . VAL A 1 121 ? 18.321 -7.103 -21.187 1.00 85.94 121 VAL A N 1
ATOM 984 C CA . VAL A 1 121 ? 16.968 -7.626 -20.928 1.00 85.94 121 VAL A CA 1
ATOM 985 C C . VAL A 1 121 ? 16.382 -6.906 -19.718 1.00 85.94 121 VAL A C 1
ATOM 987 O O . VAL A 1 121 ? 16.959 -6.935 -18.633 1.00 85.94 121 VAL A O 1
ATOM 990 N N . HIS A 1 122 ? 15.208 -6.304 -19.887 1.00 86.25 122 HIS A N 1
ATOM 991 C CA . HIS A 1 122 ? 14.512 -5.547 -18.849 1.00 86.25 122 HIS A CA 1
ATOM 992 C C . HIS A 1 122 ? 13.143 -6.144 -18.556 1.00 86.25 122 HIS A C 1
ATOM 994 O O . HIS A 1 122 ? 12.509 -6.730 -19.435 1.00 86.25 122 HIS A O 1
ATOM 1000 N N . ARG A 1 123 ? 12.671 -5.955 -17.320 1.00 90.75 123 ARG A N 1
ATOM 1001 C CA . ARG A 1 123 ? 11.302 -6.297 -16.915 1.00 90.75 123 ARG A CA 1
ATOM 1002 C C . ARG A 1 123 ? 10.384 -5.102 -17.106 1.00 90.75 123 ARG A C 1
ATOM 1004 O O . ARG A 1 123 ? 10.748 -3.975 -16.762 1.00 90.75 123 ARG A O 1
ATOM 1011 N N . GLY A 1 124 ? 9.181 -5.364 -17.593 1.00 91.25 124 GLY A N 1
ATOM 1012 C CA . GLY A 1 124 ? 8.126 -4.373 -17.713 1.00 91.25 124 GLY A CA 1
ATOM 1013 C C . GLY A 1 124 ? 6.763 -4.899 -17.291 1.00 91.25 124 GLY A C 1
ATOM 1014 O O . GLY A 1 124 ? 6.562 -6.107 -17.149 1.00 91.25 124 GLY A O 1
ATOM 1015 N N . ILE A 1 125 ? 5.832 -3.967 -17.102 1.00 92.19 125 ILE A N 1
ATOM 1016 C CA . ILE A 1 125 ? 4.414 -4.255 -16.883 1.00 92.19 125 ILE A CA 1
ATOM 1017 C C . ILE A 1 125 ? 3.558 -3.528 -17.908 1.00 92.19 125 ILE A C 1
ATOM 1019 O O . ILE A 1 125 ? 3.905 -2.436 -18.370 1.00 92.19 125 ILE A O 1
ATOM 1023 N N . ARG A 1 126 ? 2.422 -4.132 -18.259 1.00 87.81 126 ARG A N 1
ATOM 1024 C CA . ARG A 1 126 ? 1.377 -3.481 -19.048 1.00 87.81 126 ARG A CA 1
ATOM 1025 C C . ARG A 1 126 ? 0.200 -3.127 -18.148 1.00 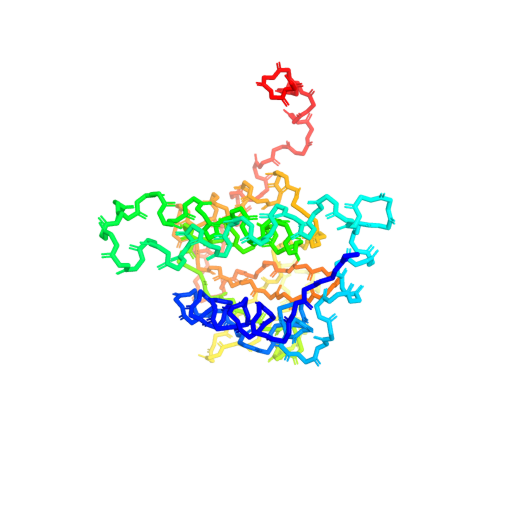87.81 126 ARG A C 1
ATOM 1027 O O . ARG A 1 126 ? -0.412 -4.020 -17.569 1.00 87.81 126 ARG A O 1
ATOM 1034 N N . GLN A 1 127 ? -0.147 -1.844 -18.089 1.00 83.81 127 GLN A N 1
ATOM 1035 C CA . GLN A 1 127 ? -1.285 -1.336 -17.319 1.00 83.81 127 GLN A CA 1
ATOM 1036 C C . GLN A 1 127 ? -2.059 -0.325 -18.169 1.00 83.81 127 GLN A C 1
ATOM 1038 O O . GLN A 1 127 ? -1.456 0.577 -18.733 1.00 83.81 127 GLN A O 1
ATOM 1043 N N . ALA A 1 128 ? -3.383 -0.479 -18.297 1.00 80.88 128 ALA A N 1
ATOM 1044 C CA . ALA A 1 128 ? -4.258 0.462 -19.020 1.00 80.88 128 ALA A CA 1
ATOM 1045 C C . ALA A 1 128 ? -3.765 0.875 -20.435 1.00 80.88 128 ALA A C 1
ATOM 1047 O O . ALA A 1 128 ? -3.877 2.030 -20.833 1.00 80.88 128 ALA A O 1
ATOM 1048 N N . ASN A 1 129 ? -3.232 -0.082 -21.212 1.00 81.44 129 ASN A N 1
ATOM 1049 C CA . ASN A 1 129 ? -2.612 0.135 -22.537 1.00 81.44 129 ASN A CA 1
ATOM 1050 C C . ASN A 1 129 ? -1.326 0.980 -22.545 1.00 81.44 129 ASN A C 1
ATOM 1052 O O . ASN A 1 129 ? -0.896 1.454 -23.595 1.00 81.44 129 ASN A O 1
ATOM 1056 N N . GLU A 1 130 ? -0.674 1.112 -21.398 1.00 86.31 130 GLU A N 1
ATOM 1057 C CA . GLU A 1 130 ? 0.660 1.683 -21.249 1.00 86.31 130 GLU A CA 1
ATOM 1058 C C . GLU A 1 130 ? 1.672 0.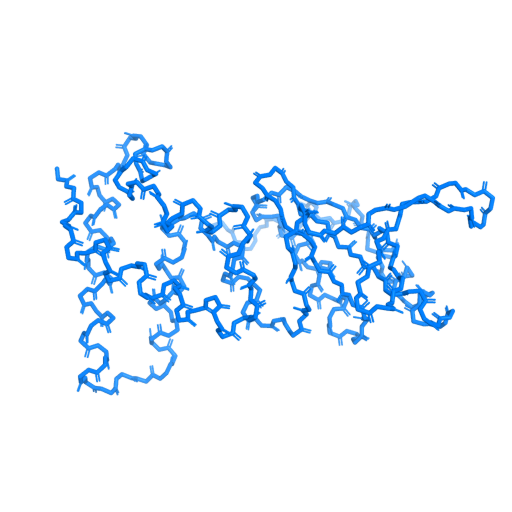602 -20.892 1.00 86.31 130 GLU A C 1
ATOM 1060 O O . GLU A 1 130 ? 1.329 -0.412 -20.278 1.00 8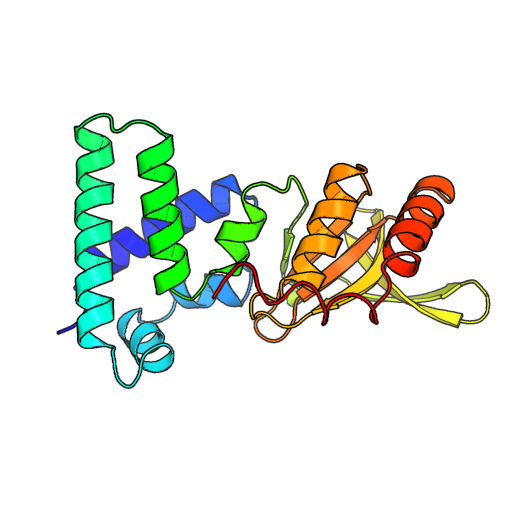6.31 130 GLU A O 1
ATOM 1065 N N . LEU A 1 131 ? 2.920 0.826 -21.299 1.00 89.38 131 LEU A N 1
ATOM 1066 C CA . LEU A 1 131 ? 4.054 -0.017 -20.950 1.00 89.38 131 LEU A CA 1
ATOM 1067 C C . LEU A 1 131 ? 4.921 0.732 -19.950 1.00 89.38 131 LEU A C 1
ATOM 1069 O O . LEU A 1 131 ? 5.227 1.909 -20.149 1.00 89.38 131 LEU A O 1
ATOM 1073 N N . TYR A 1 132 ? 5.345 0.028 -18.914 1.00 89.62 132 TYR A N 1
ATOM 1074 C CA . TYR A 1 132 ? 6.241 0.558 -17.901 1.00 89.62 132 TYR A CA 1
ATOM 1075 C C . TYR A 1 132 ? 7.440 -0.365 -17.746 1.00 89.62 132 TYR A C 1
ATOM 1077 O O . TYR A 1 132 ? 7.311 -1.578 -17.908 1.00 89.62 132 TYR A O 1
ATOM 1085 N N . ARG A 1 133 ? 8.595 0.196 -17.398 1.00 88.00 133 ARG A N 1
ATOM 1086 C CA . ARG A 1 133 ? 9.813 -0.545 -17.053 1.00 88.00 133 ARG A CA 1
ATOM 1087 C C . ARG A 1 133 ? 10.018 -0.536 -15.549 1.00 88.00 133 ARG A C 1
ATOM 1089 O O . ARG A 1 133 ? 9.700 0.450 -14.889 1.00 88.00 133 ARG A O 1
ATOM 1096 N N . LEU A 1 134 ? 10.579 -1.618 -15.023 1.00 87.75 134 LEU A N 1
ATOM 1097 C CA . LEU A 1 134 ? 11.027 -1.676 -13.638 1.00 87.75 134 LEU A CA 1
ATOM 1098 C C . LEU A 1 134 ? 12.077 -0.589 -13.387 1.00 87.75 134 LEU A C 1
ATOM 1100 O O . LEU A 1 134 ? 13.090 -0.536 -14.083 1.00 87.75 134 LEU A O 1
ATOM 1104 N N . CYS A 1 135 ? 11.837 0.251 -12.385 1.00 84.94 135 CYS A N 1
ATOM 1105 C CA . CYS A 1 135 ? 12.781 1.269 -11.945 1.00 84.94 135 CYS A CA 1
ATOM 1106 C C . CYS A 1 135 ? 13.586 0.773 -10.741 1.00 84.94 135 CYS A C 1
ATOM 1108 O O . CYS A 1 135 ? 14.803 0.645 -10.813 1.00 84.94 135 CYS A O 1
ATOM 1110 N N . PHE A 1 136 ? 12.901 0.452 -9.642 1.00 85.25 136 PHE A N 1
ATOM 1111 C CA . PHE A 1 136 ? 13.504 -0.146 -8.453 1.00 85.25 136 PHE A CA 1
ATOM 1112 C C . PHE A 1 136 ? 12.462 -0.932 -7.656 1.00 85.25 136 PHE A C 1
ATOM 1114 O O . PHE A 1 136 ? 11.256 -0.724 -7.801 1.00 85.25 136 PHE A O 1
ATOM 1121 N N . SER A 1 137 ? 12.937 -1.834 -6.801 1.00 85.25 137 SER A N 1
ATOM 1122 C CA . SER A 1 137 ? 12.115 -2.600 -5.867 1.00 85.25 137 SER A CA 1
ATOM 1123 C C . SER A 1 137 ? 12.607 -2.401 -4.443 1.00 85.25 137 SER A C 1
ATOM 1125 O O . SER A 1 137 ? 13.814 -2.322 -4.221 1.00 85.25 137 SER A O 1
ATOM 1127 N N . PHE A 1 138 ? 11.694 -2.376 -3.483 1.00 82.00 138 PHE A N 1
ATOM 1128 C CA . PHE A 1 138 ? 12.009 -2.201 -2.072 1.00 82.00 138 PHE A CA 1
ATOM 1129 C C . PHE A 1 138 ? 11.132 -3.091 -1.193 1.00 82.00 138 PHE A C 1
ATOM 1131 O O . PHE A 1 138 ? 10.098 -3.602 -1.633 1.00 82.00 138 PHE A O 1
ATOM 1138 N N . ALA A 1 139 ? 11.584 -3.323 0.036 1.00 77.88 139 ALA A N 1
ATOM 1139 C CA . ALA A 1 139 ? 10.848 -4.128 0.999 1.00 77.88 139 ALA A CA 1
ATOM 1140 C C . ALA A 1 139 ? 9.562 -3.403 1.460 1.00 77.88 139 ALA A C 1
ATOM 1142 O O . ALA A 1 139 ? 9.478 -2.179 1.347 1.00 77.88 139 ALA A O 1
ATOM 1143 N N . PRO A 1 140 ? 8.547 -4.121 1.970 1.00 66.44 140 PRO A N 1
ATOM 1144 C CA . PRO A 1 140 ? 7.317 -3.511 2.475 1.00 66.44 140 PRO A CA 1
ATOM 1145 C C . PRO A 1 140 ? 7.551 -2.633 3.709 1.00 66.44 140 PRO A C 1
ATOM 1147 O O . PRO A 1 140 ? 6.752 -1.741 4.012 1.00 66.44 140 PRO A O 1
ATOM 1150 N N . GLU A 1 141 ? 8.634 -2.883 4.446 1.00 69.31 141 GLU A N 1
ATOM 1151 C CA . GLU A 1 141 ? 9.048 -2.033 5.547 1.00 69.31 141 GLU A CA 1
ATOM 1152 C C . GLU A 1 141 ? 9.441 -0.637 5.043 1.00 69.31 141 GLU A C 1
ATOM 1154 O O . GLU A 1 141 ? 10.098 -0.499 4.010 1.00 69.31 141 GLU A O 1
ATOM 1159 N N . PRO A 1 142 ? 9.070 0.426 5.777 1.00 63.16 142 PRO A N 1
ATOM 1160 C CA . PRO A 1 142 ? 9.392 1.784 5.379 1.00 63.16 142 PRO A CA 1
ATOM 1161 C C . PRO A 1 142 ? 10.909 2.009 5.399 1.00 63.16 142 PRO A C 1
ATOM 1163 O O . PRO A 1 142 ? 11.506 2.213 6.455 1.00 63.16 142 PRO A O 1
ATOM 1166 N N . ASP A 1 143 ? 11.510 2.009 4.214 1.00 72.69 143 ASP A N 1
ATOM 1167 C CA . ASP A 1 143 ? 12.867 2.481 3.970 1.00 72.69 143 ASP A CA 1
ATOM 1168 C C . ASP A 1 143 ? 12.832 3.950 3.526 1.00 72.69 143 ASP A C 1
ATOM 1170 O O . ASP A 1 143 ? 12.191 4.322 2.536 1.00 72.69 143 ASP A O 1
ATOM 1174 N N . ALA A 1 144 ? 13.541 4.798 4.272 1.00 68.44 144 ALA A N 1
ATOM 1175 C CA . ALA A 1 144 ? 13.592 6.230 4.018 1.00 68.44 144 ALA A CA 1
ATOM 1176 C C . ALA A 1 144 ? 14.182 6.553 2.636 1.00 68.44 144 ALA A C 1
ATOM 1178 O O . ALA A 1 144 ? 13.770 7.536 2.019 1.00 68.44 144 ALA A O 1
ATOM 1179 N N . LEU A 1 145 ? 15.127 5.747 2.138 1.00 76.88 145 LEU A N 1
ATOM 1180 C CA . LEU A 1 145 ? 15.755 5.980 0.839 1.00 76.88 145 LEU A CA 1
ATOM 1181 C C . LEU A 1 145 ? 14.773 5.707 -0.303 1.00 76.88 145 LEU A C 1
ATOM 1183 O O . LEU A 1 145 ? 14.515 6.601 -1.109 1.00 76.88 145 LEU A O 1
ATOM 1187 N N . SER A 1 146 ? 14.184 4.515 -0.329 1.00 77.31 146 SER A N 1
ATOM 1188 C CA . SER A 1 146 ? 13.212 4.095 -1.345 1.00 77.31 146 SER A CA 1
ATOM 1189 C C . SER A 1 146 ? 12.013 5.039 -1.407 1.00 77.31 146 SER A C 1
ATOM 1191 O O . SER A 1 146 ? 11.548 5.416 -2.484 1.00 77.31 146 SER A O 1
ATOM 1193 N N . TYR A 1 147 ? 11.555 5.506 -0.246 1.00 73.38 147 TYR A N 1
ATOM 1194 C CA . TYR A 1 147 ? 10.479 6.481 -0.168 1.00 73.38 147 TYR A CA 1
ATOM 1195 C C . TYR A 1 147 ? 10.891 7.872 -0.675 1.00 73.38 147 TYR A C 1
ATOM 1197 O O . TYR A 1 147 ? 10.138 8.506 -1.413 1.00 73.38 147 TYR A O 1
ATOM 1205 N N . ARG A 1 148 ? 12.100 8.349 -0.346 1.00 76.06 148 ARG A N 1
ATOM 1206 C CA . ARG A 1 148 ? 12.626 9.605 -0.909 1.00 76.06 148 ARG A CA 1
ATOM 1207 C C . ARG A 1 148 ? 12.750 9.531 -2.422 1.00 76.06 148 ARG A C 1
ATOM 1209 O O . ARG A 1 148 ? 12.395 10.498 -3.087 1.00 76.06 148 ARG A O 1
ATOM 1216 N N . MET A 1 149 ? 13.218 8.409 -2.961 1.00 78.31 149 MET A N 1
ATOM 1217 C CA . MET A 1 149 ? 13.265 8.181 -4.404 1.00 78.31 149 MET A CA 1
ATOM 1218 C C . MET A 1 149 ? 11.861 8.307 -5.004 1.00 78.31 149 MET A C 1
ATOM 1220 O O . MET A 1 149 ? 11.657 9.123 -5.901 1.00 78.31 149 MET A O 1
ATOM 1224 N N . LEU A 1 150 ? 10.878 7.592 -4.451 1.00 79.12 150 LEU A N 1
ATOM 1225 C CA . LEU A 1 150 ? 9.485 7.647 -4.898 1.00 79.12 150 LEU A CA 1
ATOM 1226 C C . LEU A 1 150 ? 8.926 9.081 -4.900 1.00 79.12 150 LEU A C 1
ATOM 1228 O O . LEU A 1 150 ? 8.395 9.540 -5.911 1.00 79.12 150 LEU A O 1
ATOM 1232 N N . LEU A 1 151 ? 9.095 9.806 -3.790 1.00 77.50 151 LEU A N 1
ATOM 1233 C CA . LEU A 1 151 ? 8.660 11.197 -3.661 1.00 77.50 151 LEU A CA 1
ATOM 1234 C C . LEU A 1 151 ? 9.341 12.121 -4.667 1.00 77.50 151 LEU A C 1
ATOM 1236 O O . LEU A 1 151 ? 8.696 13.022 -5.195 1.00 77.50 151 LEU A O 1
ATOM 1240 N N . THR A 1 152 ? 10.631 11.905 -4.923 1.00 79.25 152 THR A N 1
ATOM 1241 C CA . THR A 1 152 ? 11.400 12.727 -5.863 1.00 79.25 152 THR A CA 1
ATOM 1242 C C . THR A 1 152 ? 10.902 12.497 -7.287 1.00 79.25 152 THR A C 1
ATOM 1244 O O . THR A 1 152 ? 10.705 13.456 -8.022 1.00 79.25 152 THR A O 1
ATOM 1247 N N . GLY A 1 153 ? 10.626 11.249 -7.674 1.00 78.75 153 GLY A N 1
ATOM 1248 C CA . GLY A 1 153 ? 10.031 10.959 -8.979 1.00 78.75 153 GLY A CA 1
ATOM 1249 C C . GLY A 1 153 ? 8.667 11.630 -9.153 1.00 78.75 153 GLY A C 1
ATOM 1250 O O . GLY A 1 153 ? 8.415 12.273 -10.169 1.00 78.75 153 GLY A O 1
ATOM 1251 N N . VAL A 1 154 ? 7.813 11.571 -8.129 1.00 76.12 154 VAL A N 1
ATOM 1252 C CA . VAL A 1 154 ? 6.487 12.207 -8.176 1.00 76.12 154 VAL A CA 1
ATOM 1253 C C . VAL A 1 154 ? 6.574 13.732 -8.201 1.00 76.12 154 VAL A C 1
ATOM 1255 O O . VAL A 1 154 ? 5.841 14.363 -8.960 1.00 76.12 154 VAL A O 1
ATOM 1258 N N . SER A 1 155 ? 7.480 14.342 -7.429 1.00 75.69 155 SER A N 1
ATOM 1259 C CA . SER A 1 155 ? 7.654 15.801 -7.426 1.00 75.69 155 SER A CA 1
ATOM 1260 C C . SER A 1 155 ? 8.169 16.345 -8.759 1.00 75.69 155 SER A C 1
ATOM 1262 O O . SER A 1 155 ? 7.887 17.491 -9.092 1.00 75.69 155 SER A O 1
ATOM 1264 N N . HIS A 1 156 ? 8.872 15.519 -9.538 1.00 79.00 156 HIS A N 1
ATOM 1265 C CA . HIS A 1 156 ? 9.325 15.846 -10.891 1.00 79.00 156 HIS A CA 1
ATOM 1266 C C . HIS A 1 156 ? 8.321 15.431 -11.975 1.00 79.00 156 HIS A C 1
ATOM 1268 O O . HIS A 1 156 ? 8.665 15.427 -13.153 1.00 79.00 156 HIS A O 1
ATOM 1274 N N . HIS A 1 157 ? 7.087 15.078 -11.595 1.00 77.44 157 HIS A N 1
ATOM 1275 C CA . HIS A 1 157 ? 6.031 14.637 -12.510 1.00 77.44 157 HIS A CA 1
ATOM 1276 C C . HIS A 1 157 ? 6.424 13.438 -13.385 1.00 77.44 157 HIS A C 1
ATOM 1278 O O . HIS A 1 157 ? 5.894 13.262 -14.482 1.00 77.44 157 HIS A O 1
ATOM 1284 N N . VAL A 1 158 ? 7.326 12.582 -12.894 1.00 81.56 158 VAL A N 1
ATOM 1285 C CA . VAL A 1 158 ? 7.670 11.340 -13.584 1.00 81.56 158 VAL A CA 1
ATOM 1286 C C . VAL A 1 158 ? 6.437 10.425 -13.561 1.00 81.56 158 VAL A C 1
ATOM 1288 O O . VAL A 1 158 ? 5.861 10.204 -12.489 1.00 81.56 158 VAL A O 1
ATOM 1291 N N . PRO A 1 159 ? 6.009 9.872 -14.709 1.00 82.62 159 PRO A N 1
ATOM 1292 C CA . PRO A 1 159 ? 4.851 8.986 -14.787 1.00 82.62 159 PRO A CA 1
ATOM 1293 C C . PRO A 1 159 ? 5.186 7.614 -14.187 1.00 82.62 159 PRO A C 1
ATOM 1295 O O . PRO A 1 159 ? 5.641 6.698 -14.881 1.00 82.62 159 PRO A O 1
ATOM 1298 N N . LEU A 1 160 ? 4.982 7.495 -12.876 1.00 85.00 160 LEU A N 1
ATOM 1299 C CA . LEU A 1 160 ? 5.270 6.299 -12.092 1.00 85.00 160 LEU A CA 1
ATOM 1300 C C . LEU A 1 160 ? 4.011 5.469 -11.817 1.00 85.00 160 LEU A C 1
ATOM 1302 O O . LEU A 1 160 ? 2.907 5.999 -11.732 1.00 85.00 160 LEU A O 1
ATOM 1306 N N . ILE A 1 161 ? 4.196 4.165 -11.625 1.00 86.31 161 ILE A N 1
ATOM 1307 C CA . ILE A 1 161 ? 3.214 3.247 -11.036 1.00 86.31 161 ILE A CA 1
ATOM 1308 C C . ILE A 1 161 ? 3.893 2.465 -9.918 1.00 86.31 161 ILE A C 1
ATOM 1310 O O . ILE A 1 161 ? 5.048 2.064 -10.048 1.00 86.31 161 ILE A O 1
ATOM 1314 N N . LEU A 1 162 ? 3.161 2.189 -8.843 1.00 85.62 162 LEU A N 1
ATOM 1315 C CA . LEU A 1 162 ? 3.607 1.302 -7.774 1.00 85.62 162 LEU A CA 1
ATOM 1316 C C . LEU A 1 162 ? 2.821 -0.006 -7.808 1.00 85.62 162 LEU A C 1
ATOM 1318 O O . LEU A 1 162 ? 1.605 -0.010 -7.622 1.00 85.62 162 LEU A O 1
ATOM 1322 N N . THR A 1 163 ? 3.512 -1.130 -7.985 1.00 84.56 163 THR A N 1
ATOM 1323 C CA . THR A 1 163 ? 2.935 -2.437 -7.655 1.00 84.56 163 THR A CA 1
ATOM 1324 C C . THR A 1 163 ? 3.280 -2.808 -6.224 1.00 84.56 163 THR A C 1
ATOM 1326 O O . THR A 1 163 ? 4.423 -2.650 -5.790 1.00 84.56 163 THR A O 1
ATOM 1329 N N . VAL A 1 164 ? 2.311 -3.364 -5.506 1.00 78.38 164 VAL A N 1
ATOM 1330 C CA . VAL A 1 164 ? 2.468 -3.763 -4.104 1.00 78.38 164 VAL A CA 1
ATOM 1331 C C . VAL A 1 164 ? 2.125 -5.237 -3.896 1.00 78.38 164 VAL A C 1
ATOM 1333 O O . VAL A 1 164 ? 1.099 -5.725 -4.378 1.00 78.38 164 VAL A O 1
ATOM 1336 N N . SER A 1 165 ? 2.956 -5.936 -3.125 1.00 74.25 165 SER A N 1
ATOM 1337 C CA . SER A 1 165 ? 2.660 -7.243 -2.540 1.00 74.25 165 SER A CA 1
ATOM 1338 C C . SER A 1 165 ? 3.064 -7.298 -1.070 1.00 74.25 165 SER A C 1
ATOM 1340 O O . SER A 1 165 ? 3.527 -6.318 -0.491 1.00 74.25 165 SER A O 1
ATOM 1342 N N . GLN A 1 166 ? 2.850 -8.455 -0.447 1.00 66.19 166 GLN A N 1
ATOM 1343 C CA . GLN A 1 166 ? 3.247 -8.701 0.939 1.00 66.19 166 GLN A CA 1
ATOM 1344 C C . GLN A 1 166 ? 4.763 -8.861 1.129 1.00 66.19 166 GLN A C 1
ATOM 1346 O O . GLN A 1 166 ? 5.221 -8.853 2.264 1.00 66.19 166 GLN A O 1
ATOM 1351 N N . TYR A 1 167 ? 5.527 -9.039 0.047 1.00 72.56 167 TYR A N 1
ATOM 1352 C CA . TYR A 1 167 ? 6.963 -9.334 0.120 1.00 72.56 167 TYR A CA 1
ATOM 1353 C C . TYR A 1 167 ? 7.836 -8.208 -0.406 1.00 72.56 167 TYR A C 1
ATOM 1355 O O . TYR A 1 167 ? 8.980 -8.083 0.014 1.00 72.56 167 TYR A O 1
ATOM 1363 N N . HIS A 1 168 ? 7.325 -7.424 -1.351 1.00 76.31 168 HIS A N 1
ATOM 1364 C CA . HIS A 1 168 ? 8.063 -6.320 -1.935 1.00 76.31 168 HIS A CA 1
ATOM 1365 C C . HIS A 1 168 ? 7.120 -5.340 -2.629 1.00 76.31 168 HIS A C 1
ATOM 1367 O O . HIS A 1 168 ? 5.936 -5.598 -2.876 1.00 76.31 168 HIS A O 1
ATOM 1373 N N . HIS A 1 169 ? 7.659 -4.169 -2.911 1.00 82.50 169 HIS A N 1
ATOM 1374 C CA . HIS A 1 169 ? 7.025 -3.107 -3.661 1.00 82.50 169 HIS A CA 1
ATOM 1375 C C . HIS A 1 169 ? 7.925 -2.777 -4.846 1.00 82.50 169 HIS A C 1
ATOM 1377 O O . HIS A 1 169 ? 9.148 -2.775 -4.712 1.00 82.50 169 HIS A O 1
ATOM 1383 N N . ILE A 1 170 ? 7.336 -2.537 -6.015 1.00 86.62 170 ILE A N 1
ATOM 1384 C CA . ILE A 1 170 ? 8.091 -2.232 -7.234 1.00 86.62 170 ILE A CA 1
ATOM 1385 C C . ILE A 1 170 ? 7.557 -0.940 -7.825 1.00 86.62 170 ILE A C 1
ATOM 1387 O O . ILE A 1 170 ? 6.351 -0.782 -8.019 1.00 86.62 170 ILE A O 1
ATOM 1391 N N . VAL A 1 171 ? 8.477 -0.031 -8.120 1.00 87.56 171 VAL A N 1
ATOM 1392 C CA . VAL A 1 171 ? 8.201 1.206 -8.840 1.00 87.56 171 VAL A CA 1
ATOM 1393 C C . VAL A 1 171 ? 8.490 0.989 -10.313 1.00 87.56 171 VAL A C 1
ATOM 1395 O O . VAL A 1 171 ? 9.566 0.517 -10.690 1.00 87.56 171 VAL A O 1
ATOM 1398 N N . TRP A 1 172 ? 7.532 1.373 -11.141 1.00 89.88 172 TRP A N 1
ATOM 1399 C CA . TRP A 1 172 ? 7.585 1.269 -12.588 1.00 89.88 172 TRP A CA 1
ATOM 1400 C C . TRP A 1 172 ? 7.522 2.659 -13.204 1.00 89.88 172 TRP A C 1
ATOM 1402 O O . TRP A 1 172 ? 6.750 3.495 -12.745 1.00 89.88 172 TRP A O 1
ATOM 1412 N N . ILE A 1 173 ? 8.307 2.900 -14.250 1.00 89.00 173 ILE A N 1
ATOM 1413 C CA . ILE A 1 173 ? 8.338 4.167 -14.990 1.00 89.00 173 ILE A CA 1
ATOM 1414 C C . ILE A 1 173 ? 7.751 3.984 -16.388 1.00 89.00 173 ILE A C 1
ATOM 1416 O O . ILE A 1 173 ? 8.038 2.981 -17.046 1.00 89.00 173 ILE A O 1
ATOM 1420 N N . SER A 1 174 ? 6.916 4.924 -16.840 1.00 87.69 174 SER A N 1
ATOM 1421 C CA . SER A 1 174 ? 6.288 4.850 -18.165 1.00 87.69 174 SER A CA 1
ATOM 1422 C C . SER A 1 174 ? 7.326 4.896 -19.284 1.00 87.69 174 SER A C 1
ATOM 1424 O O . SER A 1 174 ? 8.286 5.662 -19.240 1.00 87.69 174 SER A O 1
ATOM 1426 N N . LEU A 1 175 ? 7.093 4.093 -20.320 1.00 82.81 175 LEU A N 1
ATOM 1427 C CA . LEU A 1 175 ? 7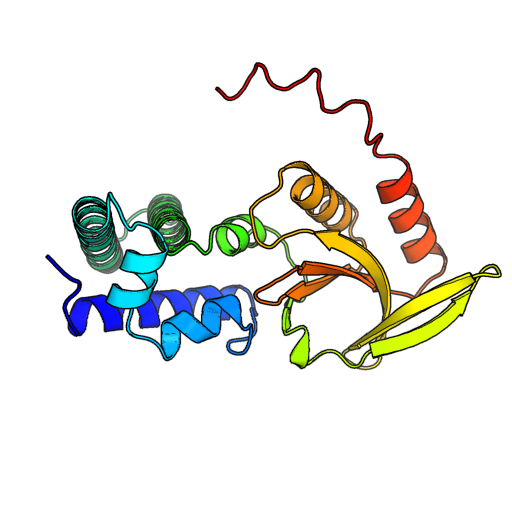.896 4.046 -21.543 1.00 82.81 175 LEU A CA 1
ATOM 1428 C C . LEU A 1 175 ? 7.323 4.932 -22.665 1.00 82.81 175 LEU A C 1
ATOM 1430 O O . LEU A 1 175 ? 7.785 4.854 -23.800 1.00 82.81 175 LEU A O 1
ATOM 1434 N N . ARG A 1 176 ? 6.297 5.751 -22.385 1.00 70.56 176 ARG A N 1
ATOM 1435 C CA . ARG A 1 176 ? 5.572 6.524 -23.411 1.00 70.56 176 ARG A CA 1
ATOM 1436 C C . ARG A 1 176 ? 6.383 7.638 -24.080 1.00 70.56 176 ARG A C 1
ATOM 1438 O O . ARG A 1 176 ? 6.078 7.957 -25.226 1.00 70.56 176 ARG A O 1
ATOM 1445 N N . SER A 1 177 ? 7.399 8.212 -23.432 1.00 56.53 177 SER A N 1
ATOM 1446 C CA . SER A 1 177 ? 8.309 9.152 -24.095 1.00 56.53 177 SER A CA 1
ATOM 1447 C C . SER A 1 177 ? 9.760 8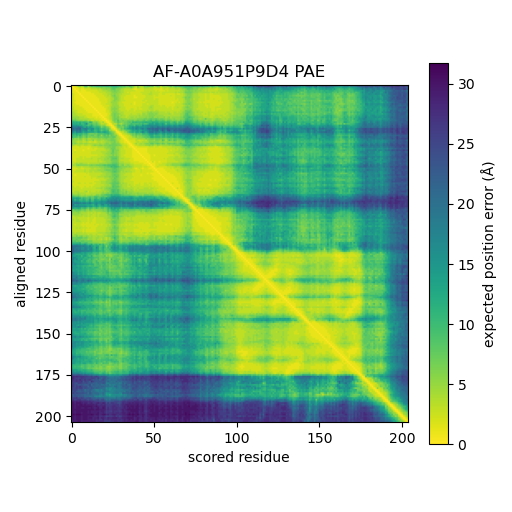.958 -23.655 1.00 56.53 177 SER A C 1
ATOM 1449 O O . SER A 1 177 ? 10.059 8.726 -22.482 1.00 56.53 177 SER A O 1
ATOM 1451 N N . HIS A 1 178 ? 10.682 9.056 -24.617 1.00 53.56 178 HIS A N 1
ATOM 1452 C CA . HIS A 1 178 ? 12.122 8.924 -24.375 1.00 53.56 178 HIS A CA 1
ATOM 1453 C C . HIS A 1 178 ? 12.639 10.006 -23.401 1.00 53.56 178 HIS A C 1
ATOM 1455 O O . HIS A 1 178 ? 13.590 9.774 -22.655 1.00 53.56 178 HIS A O 1
ATOM 1461 N N . THR A 1 179 ? 11.985 11.169 -23.378 1.00 55.91 179 THR A N 1
ATOM 1462 C CA . THR A 1 179 ? 12.220 12.301 -22.470 1.00 55.91 179 THR A CA 1
ATOM 1463 C C . THR A 1 179 ? 11.774 12.028 -21.034 1.00 55.91 179 THR A C 1
ATOM 1465 O O . THR A 1 179 ? 12.537 12.307 -20.109 1.00 55.91 179 THR A O 1
ATOM 1468 N N . ASP A 1 180 ? 10.597 11.434 -20.824 1.00 54.47 180 ASP A N 1
ATOM 1469 C CA . ASP A 1 180 ? 10.082 11.109 -19.479 1.00 54.47 180 ASP A CA 1
ATOM 1470 C C . ASP A 1 180 ? 10.899 9.982 -18.837 1.00 54.47 180 ASP A C 1
ATOM 1472 O O . ASP A 1 180 ? 11.142 9.954 -17.632 1.00 54.47 180 ASP A O 1
ATOM 1476 N N . TYR A 1 181 ? 11.394 9.075 -19.676 1.00 55.53 181 TYR A N 1
ATOM 1477 C CA . TYR A 1 181 ? 12.258 7.982 -19.269 1.00 55.53 181 TYR A CA 1
ATOM 1478 C C . TYR A 1 181 ? 13.676 8.436 -18.894 1.00 55.53 181 TYR A C 1
ATOM 1480 O O . TYR A 1 181 ? 14.162 8.080 -17.822 1.00 55.53 181 TYR A O 1
ATOM 1488 N N . LEU A 1 182 ? 14.344 9.231 -19.743 1.00 58.19 182 LEU A N 1
ATOM 1489 C CA . LEU A 1 182 ? 15.702 9.722 -19.463 1.00 58.19 182 LEU A CA 1
ATOM 1490 C C . LEU A 1 182 ? 15.733 10.678 -18.268 1.00 58.19 182 LEU A C 1
ATOM 1492 O O . LEU A 1 182 ? 16.675 10.640 -17.481 1.00 58.19 182 LEU A O 1
ATOM 1496 N N . SER A 1 183 ? 14.710 11.519 -18.109 1.00 58.75 183 SER A N 1
ATOM 1497 C CA . SER A 1 183 ? 14.592 12.392 -16.938 1.00 58.75 183 SER A CA 1
ATOM 1498 C C . SER A 1 183 ? 14.396 11.585 -15.652 1.00 58.75 183 SER A C 1
ATOM 1500 O O . SER A 1 183 ? 15.092 11.844 -14.674 1.00 58.75 183 SER A O 1
ATOM 1502 N N . GLY A 1 184 ? 13.545 10.553 -15.667 1.00 58.22 184 GLY A N 1
ATOM 1503 C CA . GLY A 1 184 ? 13.378 9.648 -14.531 1.00 58.22 184 GLY A CA 1
ATOM 1504 C C . GLY A 1 184 ? 14.633 8.831 -14.212 1.00 58.22 184 GLY A C 1
ATOM 1505 O O . GLY A 1 184 ? 15.050 8.789 -13.061 1.00 58.22 184 GLY A O 1
ATOM 1506 N N . LEU A 1 185 ? 15.291 8.225 -15.202 1.00 60.97 185 LEU A N 1
ATOM 1507 C CA . LEU A 1 185 ? 16.513 7.444 -14.968 1.00 60.97 185 LEU A CA 1
ATOM 1508 C C . LEU A 1 185 ? 17.659 8.284 -14.419 1.00 60.97 185 LEU A C 1
ATOM 1510 O O . LEU A 1 185 ? 18.235 7.911 -13.404 1.00 60.97 185 LEU A O 1
ATOM 1514 N N . ASN A 1 186 ? 17.939 9.440 -15.023 1.00 60.34 186 ASN A N 1
ATOM 1515 C CA . ASN A 1 186 ? 18.988 10.334 -14.536 1.00 60.34 186 ASN A CA 1
ATOM 1516 C C . ASN A 1 186 ? 18.704 10.800 -13.100 1.00 60.34 186 ASN A C 1
ATOM 1518 O O . ASN A 1 186 ? 19.626 10.963 -12.302 1.00 60.34 186 ASN A O 1
ATOM 1522 N N . LEU A 1 187 ? 17.430 10.981 -12.738 1.00 62.81 187 LEU A N 1
ATOM 1523 C CA . LEU A 1 187 ? 17.017 11.313 -11.377 1.00 62.81 187 LEU A CA 1
ATOM 1524 C C . LEU A 1 187 ? 17.310 10.170 -10.391 1.00 62.81 187 LEU A C 1
ATOM 1526 O O . LEU A 1 187 ? 17.792 10.428 -9.293 1.00 62.81 187 LEU A O 1
ATOM 1530 N N . PHE A 1 188 ? 17.053 8.916 -10.765 1.00 62.81 188 PHE A N 1
ATOM 1531 C CA . PHE A 1 188 ? 17.281 7.767 -9.881 1.00 62.81 188 PHE A CA 1
ATOM 1532 C C . PHE A 1 188 ? 18.745 7.307 -9.840 1.00 62.81 188 PHE A C 1
ATOM 1534 O O . PHE A 1 188 ? 19.200 6.846 -8.796 1.00 62.81 188 PHE A O 1
ATOM 1541 N N . GLU A 1 189 ? 19.498 7.482 -10.925 1.00 62.72 189 GLU A N 1
ATOM 1542 C CA . GLU A 1 189 ? 20.932 7.170 -11.014 1.00 62.72 189 GLU A CA 1
ATOM 1543 C C . GLU A 1 189 ? 21.816 8.243 -10.353 1.00 62.72 189 GLU A C 1
ATOM 1545 O O . GLU A 1 189 ? 22.908 7.938 -9.875 1.00 62.72 189 GLU A O 1
ATOM 1550 N N . SER A 1 190 ? 21.344 9.493 -10.260 1.00 53.84 190 SER A N 1
ATOM 1551 C CA . SER A 1 190 ? 22.074 10.594 -9.609 1.00 53.84 190 SER A CA 1
ATOM 1552 C C . SER A 1 190 ? 21.955 10.624 -8.083 1.00 53.84 190 SER A C 1
ATOM 1554 O O . SER A 1 190 ? 22.644 11.422 -7.444 1.00 53.84 190 SER A O 1
ATOM 1556 N N . ILE A 1 191 ? 21.129 9.765 -7.473 1.00 54.47 191 ILE A N 1
ATOM 1557 C CA . ILE A 1 191 ? 21.010 9.645 -6.013 1.00 54.47 191 ILE A CA 1
ATOM 1558 C C . ILE A 1 191 ? 22.154 8.747 -5.513 1.00 54.47 191 ILE A C 1
ATOM 1560 O O . ILE A 1 191 ? 22.116 7.530 -5.698 1.00 54.47 191 ILE A O 1
ATOM 1564 N N . PRO A 1 192 ? 23.196 9.303 -4.863 1.00 44.34 192 PRO A N 1
ATOM 1565 C CA . PRO A 1 192 ? 24.360 8.520 -4.494 1.00 44.34 192 PRO A CA 1
ATOM 1566 C C . PRO A 1 192 ? 24.020 7.616 -3.308 1.00 44.34 192 PRO A C 1
ATOM 1568 O O . PRO A 1 192 ? 23.868 8.085 -2.177 1.00 44.34 192 PRO A O 1
ATOM 1571 N N . ILE A 1 193 ? 23.991 6.304 -3.557 1.00 45.53 193 ILE A N 1
ATOM 1572 C CA . ILE A 1 193 ? 23.792 5.242 -2.551 1.00 45.53 193 ILE A CA 1
ATOM 1573 C C . ILE A 1 193 ? 24.809 5.363 -1.388 1.00 45.53 193 ILE A C 1
ATOM 1575 O O . ILE A 1 193 ? 24.534 4.952 -0.266 1.00 45.53 193 ILE A O 1
ATOM 1579 N N . GLN A 1 19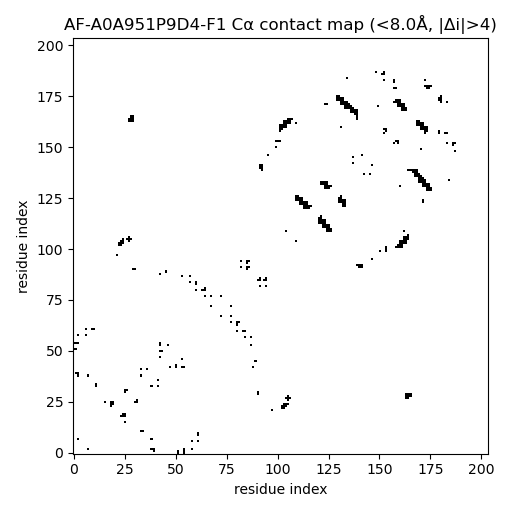4 ? 25.962 6.010 -1.608 1.00 34.03 194 GLN A N 1
ATOM 1580 C CA . GLN A 1 194 ? 27.052 6.128 -0.629 1.00 34.03 194 GLN A CA 1
ATOM 1581 C C . GLN A 1 194 ? 27.022 7.372 0.285 1.00 34.03 194 GLN A C 1
ATOM 1583 O O . GLN A 1 194 ? 27.835 7.455 1.203 1.00 34.03 194 GLN A O 1
ATOM 1588 N N . LYS A 1 195 ? 26.105 8.338 0.114 1.00 34.91 195 LYS A N 1
ATOM 1589 C CA . LYS A 1 195 ? 26.096 9.591 0.915 1.00 34.91 195 LYS A CA 1
ATOM 1590 C C . LYS A 1 195 ? 25.003 9.681 1.988 1.00 34.91 195 LYS A C 1
ATOM 1592 O O . LYS A 1 195 ? 24.738 10.761 2.506 1.00 34.91 195 LYS A O 1
ATOM 1597 N N . VAL A 1 196 ? 24.376 8.560 2.346 1.00 37.81 196 VAL A N 1
ATOM 1598 C CA . VAL A 1 196 ? 23.248 8.537 3.301 1.00 37.81 196 VAL A CA 1
ATOM 1599 C C . VAL A 1 196 ? 23.681 8.196 4.737 1.00 37.81 196 VAL A C 1
ATOM 1601 O O . VAL A 1 196 ? 22.948 8.474 5.682 1.00 37.81 196 VAL A O 1
ATOM 1604 N N . GLN A 1 197 ? 24.910 7.708 4.950 1.00 28.89 197 GLN A N 1
ATOM 1605 C CA . GLN A 1 197 ? 25.411 7.379 6.296 1.00 28.89 197 GLN A CA 1
ATOM 1606 C C . GLN A 1 197 ? 25.749 8.600 7.175 1.00 28.89 197 GLN A C 1
ATOM 1608 O O . GLN A 1 197 ? 25.841 8.458 8.391 1.00 28.89 197 GLN A O 1
ATOM 1613 N N . SER A 1 198 ? 25.900 9.806 6.617 1.00 28.66 198 SER A N 1
ATOM 1614 C CA . SER A 1 198 ? 26.344 10.983 7.387 1.00 28.66 198 SER A CA 1
ATOM 1615 C C . SER A 1 198 ? 25.221 11.862 7.954 1.00 28.66 198 SER A C 1
ATOM 1617 O O . SER A 1 198 ? 25.512 12.769 8.730 1.00 28.66 198 SER A O 1
ATOM 1619 N N . VAL A 1 199 ? 23.948 11.601 7.628 1.00 29.97 199 VAL A N 1
ATOM 1620 C CA . VAL A 1 199 ? 22.810 12.442 8.077 1.00 29.97 199 VAL A CA 1
ATOM 1621 C C . VAL A 1 199 ? 21.994 11.789 9.210 1.00 29.97 199 VAL A C 1
ATOM 1623 O O . VAL A 1 199 ? 21.085 12.401 9.766 1.00 29.97 199 VAL A O 1
ATOM 1626 N N . LEU A 1 200 ? 22.377 10.586 9.655 1.00 29.61 200 LEU A N 1
ATOM 1627 C CA . LEU A 1 200 ? 21.729 9.811 10.731 1.00 29.61 200 LEU A CA 1
ATOM 1628 C C . LEU A 1 200 ? 21.850 10.407 12.156 1.00 29.61 200 LEU A C 1
ATOM 1630 O O . LEU A 1 200 ? 21.676 9.691 13.135 1.00 29.61 200 LEU A O 1
ATOM 1634 N N . LYS A 1 201 ? 22.119 11.709 12.313 1.00 27.42 201 LYS A N 1
ATOM 1635 C CA . LYS A 1 201 ? 22.184 12.367 13.633 1.00 27.42 201 LYS A CA 1
ATOM 1636 C C . LYS A 1 201 ? 21.024 13.305 13.972 1.00 27.42 201 LYS A C 1
ATOM 1638 O O . LYS A 1 201 ? 21.059 13.886 15.048 1.00 27.42 201 LYS A O 1
ATOM 1643 N N . ILE A 1 202 ? 20.012 13.469 13.116 1.00 29.09 202 ILE A N 1
ATOM 1644 C CA . ILE A 1 202 ? 18.950 14.471 13.374 1.00 29.09 202 ILE A CA 1
ATOM 1645 C C . ILE A 1 202 ? 17.591 13.859 13.754 1.00 29.09 202 ILE A C 1
ATOM 1647 O O . ILE A 1 202 ? 16.713 14.577 14.218 1.00 29.09 202 ILE A O 1
ATOM 1651 N N . VAL A 1 203 ? 17.405 12.541 13.658 1.00 30.59 203 VAL A N 1
ATOM 1652 C CA . VAL A 1 203 ? 16.157 11.901 14.112 1.00 30.59 203 VAL A CA 1
ATOM 1653 C C . VAL A 1 203 ? 16.480 10.619 14.879 1.00 30.59 203 VAL A C 1
ATOM 1655 O O . VAL A 1 203 ? 16.295 9.514 14.374 1.00 30.59 203 VAL A O 1
ATOM 1658 N N . ALA A 1 204 ? 17.030 10.792 16.077 1.00 31.81 204 ALA A N 1
ATOM 1659 C CA . ALA A 1 204 ? 17.096 9.787 17.134 1.00 31.81 204 ALA A CA 1
ATOM 1660 C C . ALA A 1 204 ? 16.545 10.419 18.415 1.00 31.81 204 ALA A C 1
ATOM 1662 O O . ALA A 1 204 ? 16.876 11.605 18.648 1.00 31.81 204 ALA A O 1
#

Secondary structure (DSSP, 8-state):
----HHHHHHHHHHHHHHHHHTT--TT-HHHHHHHHS-HHHHHHHH-TTTHHHHHHHHHHHHHHHHHHHHHT--HHHHHHHHHHHHHHTT-HHHHHHTT----EEEGGG-EEEEEEETTEEEEEEEETTEEEEEEEEE-SS--HHHHHHHHHHHHTT--EEEEE-SS-EEEEEE-S-HHHHHHHHHHHHSS-TTSSTTSTTS--

Organism: NCBI:txid2839662

Radius of gyration: 19.23 Å; Cα contacts (8 Å, |Δi|>4): 245; chains: 1; bounding box: 47×33×51 Å

Nearest PDB structures (foldseek):
  5gt7-assembly1_A  TM=6.301E-01  e=8.916E-01  Homo sapiens
  5gv2-assembly1_C  TM=5.563E-01  e=6.024E-01  Homo sapiens
  5gv2-assembly1_A  TM=5.565E-01  e=6.738E-01  Homo sapiens
  5gs9-assembly1_A  TM=5.941E-01  e=1.180E+00  Homo sapiens
  5gs9-assembly2_C  TM=5.539E-01  e=1.746E+00  Homo sapiens